Protein AF-A0A3E5GG62-F1 (afdb_monomer_lite)

Organism: NCBI:txid88431

Sequence (211 aa):
MFESKLFSELCDEAKKEEVFNGKRVHSKEEVYQEVAVLCNMSPETVRKWACEGSKGPRDKQTLERLEEIFGKEFVKRTGKYPIKKYSELTKQAILSIYSTMCDFFSCEDEEREEIWWKVMGDIEKSRLIIPSEEYEKIKKYLQDNLKDMVFDEEKAFPGLYSEEFGVCDEEGNFVVHYEKTNEFLSKYIKIVNDKEESFKEFMIKNFSEYF

Structure (mmCIF, N/CA/C/O backbone):
data_AF-A0A3E5GG62-F1
#
_entry.id   AF-A0A3E5GG62-F1
#
loop_
_atom_site.group_PDB
_atom_site.id
_atom_site.type_symbol
_atom_site.label_atom_id
_atom_site.label_alt_id
_atom_site.label_comp_id
_atom_site.label_asym_id
_atom_site.label_entity_id
_atom_site.label_seq_id
_atom_site.pdbx_PDB_ins_code
_atom_site.Cartn_x
_atom_site.Cartn_y
_atom_site.Cartn_z
_atom_site.occupancy
_atom_site.B_iso_or_equiv
_atom_site.auth_seq_id
_atom_site.auth_comp_id
_atom_site.auth_asym_id
_atom_site.auth_atom_id
_atom_site.pdbx_PDB_model_num
ATOM 1 N N . MET A 1 1 ? -16.121 16.720 20.223 1.00 77.50 1 MET A N 1
ATOM 2 C CA . MET A 1 1 ? -15.654 15.918 21.376 1.00 77.50 1 MET A CA 1
ATOM 3 C C . MET A 1 1 ? -16.221 14.520 21.193 1.00 77.50 1 MET A C 1
ATOM 5 O O . MET A 1 1 ? -17.286 14.431 20.597 1.00 77.50 1 MET A O 1
ATOM 9 N N . PHE A 1 2 ? -15.489 13.477 21.582 1.00 88.88 2 PHE A N 1
ATOM 10 C CA . PHE A 1 2 ? -15.945 12.093 21.441 1.00 88.88 2 PHE A CA 1
ATOM 11 C C . PHE A 1 2 ? -16.999 11.767 22.506 1.00 88.88 2 PHE A C 1
ATOM 13 O O . PHE A 1 2 ? -16.797 12.077 23.679 1.00 88.88 2 PHE A O 1
ATOM 20 N N . GLU A 1 3 ? -18.111 11.163 22.096 1.00 91.75 3 GLU A N 1
ATOM 21 C CA . GLU A 1 3 ? -19.232 10.774 22.957 1.00 91.75 3 GLU A CA 1
ATOM 22 C C . GLU A 1 3 ? -18.917 9.441 23.665 1.00 91.75 3 GLU A C 1
ATOM 24 O O . GLU A 1 3 ? -19.468 8.387 23.343 1.00 91.75 3 GLU A O 1
ATOM 29 N N . SER A 1 4 ? -17.996 9.464 24.638 1.00 93.06 4 SER A N 1
ATOM 30 C CA . SER A 1 4 ? -17.530 8.242 25.320 1.00 93.06 4 SER A CA 1
ATOM 31 C C . SER A 1 4 ? -18.630 7.498 26.075 1.00 93.06 4 SER A C 1
ATOM 33 O O . SER A 1 4 ? -18.607 6.269 26.160 1.00 93.06 4 SER A O 1
ATOM 35 N N . LYS A 1 5 ? -19.626 8.234 26.579 1.00 94.06 5 LYS A N 1
ATOM 36 C CA . LYS A 1 5 ? -20.799 7.659 27.238 1.00 94.06 5 LYS A CA 1
ATOM 37 C C . LYS A 1 5 ? -21.632 6.822 26.266 1.00 94.06 5 LYS A C 1
ATOM 39 O O . LYS A 1 5 ? -21.924 5.674 26.579 1.00 94.06 5 LYS A O 1
ATOM 44 N N . LEU A 1 6 ? -21.908 7.358 25.074 1.00 94.56 6 LEU A N 1
ATOM 45 C CA . LEU A 1 6 ? -22.622 6.643 24.015 1.00 94.56 6 LEU A CA 1
ATOM 46 C C . LEU A 1 6 ? -21.866 5.376 23.598 1.00 94.56 6 LEU A C 1
ATOM 48 O O . LEU A 1 6 ? -22.462 4.311 23.484 1.00 94.56 6 LEU A O 1
ATOM 52 N N . PHE A 1 7 ? -20.545 5.466 23.418 1.00 96.00 7 PHE A N 1
ATOM 53 C CA . PHE A 1 7 ? -19.726 4.294 23.091 1.00 96.00 7 PHE A CA 1
ATOM 54 C C . PHE A 1 7 ? -19.811 3.207 24.173 1.00 96.00 7 PHE A C 1
ATOM 56 O O . PHE A 1 7 ? -19.999 2.030 23.863 1.00 96.00 7 PHE A O 1
ATOM 63 N N . SER A 1 8 ? -19.720 3.598 25.447 1.00 95.56 8 SER A N 1
ATOM 64 C CA . SER A 1 8 ? -19.855 2.672 26.574 1.00 95.56 8 SER A CA 1
ATOM 65 C C . SER A 1 8 ? -21.234 2.004 26.619 1.00 95.56 8 SER A C 1
ATOM 67 O O . SER A 1 8 ? -21.300 0.797 26.856 1.00 95.56 8 SER A O 1
ATOM 69 N N . GLU A 1 9 ? -22.307 2.761 26.369 1.00 96.06 9 GLU A N 1
ATOM 70 C CA . GLU A 1 9 ? -23.693 2.272 26.339 1.00 96.06 9 GLU A CA 1
ATOM 71 C C . GLU A 1 9 ? -23.904 1.247 25.218 1.00 96.06 9 GLU A C 1
ATOM 73 O O . GLU A 1 9 ? -24.396 0.152 25.480 1.00 96.06 9 GLU A O 1
ATOM 78 N N . LEU A 1 10 ? -23.433 1.536 24.003 1.00 96.00 10 LEU A N 1
ATOM 79 C CA . LEU A 1 10 ? -23.545 0.614 22.868 1.00 96.00 10 LEU A CA 1
ATOM 80 C C . LEU A 1 10 ? -22.755 -0.685 23.084 1.00 96.00 10 LEU A C 1
ATOM 82 O O . LEU A 1 10 ? -23.196 -1.758 22.681 1.00 96.00 10 LEU A O 1
ATOM 86 N N . CYS A 1 11 ? -21.610 -0.624 23.770 1.00 95.38 11 CYS A N 1
ATOM 87 C CA . CYS A 1 11 ? -20.880 -1.834 24.157 1.00 95.38 11 CYS A CA 1
ATOM 88 C C . CYS A 1 11 ? -21.646 -2.669 25.201 1.00 95.38 11 CYS A C 1
ATOM 90 O O . CYS A 1 11 ? -21.567 -3.897 25.185 1.00 95.38 11 CYS A O 1
ATOM 92 N N . ASP A 1 12 ? -22.382 -2.025 26.115 1.00 95.75 12 ASP A N 1
ATOM 93 C CA . ASP A 1 12 ? -23.251 -2.729 27.068 1.00 95.75 12 ASP A CA 1
ATOM 94 C C . ASP A 1 12 ? -24.474 -3.350 26.381 1.00 95.75 12 ASP A C 1
ATOM 96 O O . ASP A 1 12 ? -24.913 -4.427 26.784 1.00 95.75 12 ASP A O 1
ATOM 100 N N . GLU A 1 13 ? -25.020 -2.701 25.353 1.00 94.44 13 GLU A N 1
ATOM 101 C CA . GLU A 1 13 ? -26.105 -3.240 24.524 1.00 94.44 13 GLU A CA 1
ATOM 102 C C . GLU A 1 13 ? -25.645 -4.461 23.726 1.00 94.44 13 GLU A C 1
ATOM 104 O O . GLU A 1 13 ? -26.242 -5.525 23.868 1.00 94.44 13 GLU A O 1
ATOM 109 N N . ALA A 1 14 ? -24.520 -4.361 23.012 1.00 93.69 14 ALA A N 1
ATOM 110 C CA . ALA A 1 14 ? -23.921 -5.483 22.286 1.00 93.69 14 ALA A CA 1
ATOM 111 C C . ALA A 1 14 ? -23.668 -6.701 23.190 1.00 93.69 14 ALA A C 1
ATOM 113 O O . ALA A 1 14 ? -23.932 -7.842 22.817 1.00 93.69 14 ALA A O 1
ATOM 114 N N . LYS A 1 15 ? -23.206 -6.462 24.425 1.00 94.38 15 LYS A N 1
ATOM 115 C CA . LYS A 1 15 ? -23.075 -7.518 25.434 1.00 94.38 15 LYS A CA 1
ATOM 116 C C . LYS A 1 15 ? -24.432 -8.152 25.772 1.00 94.38 15 LYS A C 1
ATOM 118 O O . LYS A 1 15 ? -24.504 -9.368 25.907 1.00 94.38 15 LYS A O 1
ATOM 123 N N . LYS A 1 16 ? -25.489 -7.357 25.976 1.00 94.31 16 LYS A N 1
ATOM 124 C CA . LYS A 1 16 ? -26.831 -7.862 26.334 1.00 94.31 16 LYS A CA 1
ATOM 125 C C . LYS A 1 16 ? -27.467 -8.688 25.220 1.00 94.31 16 LYS A C 1
ATOM 127 O O . LYS A 1 16 ? -28.226 -9.599 25.525 1.00 94.31 16 LYS A O 1
ATOM 132 N N . GLU A 1 17 ? -27.170 -8.368 23.965 1.00 93.38 17 GLU A N 1
ATOM 133 C CA . GLU A 1 17 ? -27.625 -9.140 22.804 1.00 93.38 17 GLU A CA 1
ATOM 134 C C . GLU A 1 17 ? -26.884 -10.480 22.655 1.00 93.38 17 GLU A C 1
ATOM 136 O O . GLU A 1 17 ? -27.292 -11.320 21.856 1.00 93.38 17 GLU A O 1
ATOM 141 N N . GLU A 1 18 ? -25.805 -10.690 23.422 1.00 93.25 18 GLU A N 1
ATOM 142 C CA . GLU A 1 18 ? -24.911 -11.859 23.393 1.00 93.25 18 GLU A CA 1
ATOM 143 C C . GLU A 1 18 ? -24.281 -12.154 22.020 1.00 93.25 18 GLU A C 1
ATOM 145 O O . GLU A 1 18 ? -23.581 -13.156 21.850 1.00 93.25 18 GLU A O 1
ATOM 150 N N . VAL A 1 19 ? -24.497 -11.281 21.034 1.00 91.19 19 VAL A N 1
ATOM 151 C CA . VAL A 1 19 ? -23.968 -11.373 19.678 1.00 91.19 19 VAL A CA 1
ATOM 152 C C . VAL A 1 19 ? -23.505 -9.990 19.238 1.00 91.19 19 VAL A C 1
ATOM 154 O O . VAL A 1 19 ? -24.262 -9.028 19.273 1.00 91.19 19 VAL A O 1
ATOM 157 N N . PHE A 1 20 ? -22.266 -9.900 18.766 1.00 94.31 20 PHE A N 1
ATOM 158 C CA . PHE A 1 20 ? -21.694 -8.683 18.211 1.00 94.31 20 PHE A CA 1
ATOM 159 C C . PHE A 1 20 ? -20.930 -9.013 16.932 1.00 94.31 20 PHE A C 1
ATOM 161 O O . PHE A 1 20 ? -20.087 -9.910 16.915 1.00 94.31 20 PHE A O 1
ATOM 168 N N . ASN A 1 21 ? -21.263 -8.321 15.839 1.00 89.38 21 ASN A N 1
ATOM 169 C CA . ASN A 1 21 ? -20.671 -8.544 14.517 1.00 89.38 21 ASN A CA 1
ATOM 170 C C . ASN A 1 21 ? -20.673 -10.032 14.077 1.00 89.38 21 ASN A C 1
ATOM 172 O O . ASN A 1 21 ? -19.689 -10.560 13.563 1.00 89.38 21 ASN A O 1
ATOM 176 N N . GLY A 1 22 ? -21.776 -10.743 14.345 1.00 89.50 22 GLY A N 1
ATOM 177 C CA . GLY A 1 22 ? -21.939 -12.163 14.005 1.00 89.50 22 GLY A CA 1
ATOM 178 C C . GLY A 1 22 ? -21.206 -13.156 14.919 1.00 89.50 22 GLY A C 1
ATOM 179 O O . GLY A 1 22 ? -21.305 -14.363 14.697 1.00 89.50 22 GLY A O 1
ATOM 180 N N . LYS A 1 23 ? -20.503 -12.689 15.958 1.00 91.12 23 LYS A N 1
ATOM 181 C CA . LYS A 1 23 ? -19.829 -13.532 16.956 1.00 91.12 23 LYS A CA 1
ATOM 182 C C . LYS A 1 23 ? -20.562 -13.494 18.286 1.00 91.12 23 LYS A C 1
ATOM 184 O O . LYS A 1 23 ? -21.082 -12.453 18.669 1.00 91.12 23 LYS A O 1
ATOM 189 N N . ARG A 1 24 ? -20.574 -14.616 19.012 1.00 93.94 24 ARG A N 1
ATOM 190 C CA . ARG A 1 24 ? -21.077 -14.626 20.392 1.00 93.94 24 ARG A CA 1
ATOM 191 C C . ARG A 1 24 ? -20.122 -13.876 21.310 1.00 93.94 24 ARG A C 1
ATOM 193 O O . ARG A 1 24 ? -18.913 -14.068 21.206 1.00 93.94 24 ARG A O 1
ATOM 200 N N . VAL A 1 25 ? -20.683 -13.070 22.201 1.00 95.12 25 VAL A N 1
ATOM 201 C CA . VAL A 1 25 ? -19.957 -12.322 23.229 1.00 95.12 25 VAL A CA 1
ATOM 202 C C . VAL A 1 25 ? -20.644 -12.507 24.580 1.00 95.12 25 VAL A C 1
ATOM 204 O O . VAL A 1 25 ? -21.867 -12.470 24.675 1.00 95.12 25 VAL A O 1
ATOM 207 N N . HIS A 1 26 ? -19.863 -12.701 25.638 1.00 93.00 26 HIS A N 1
ATOM 208 C CA . HIS A 1 26 ? -20.358 -12.936 27.001 1.00 93.00 26 HIS A CA 1
ATOM 209 C C . HIS A 1 26 ? -19.967 -11.823 27.977 1.00 93.00 26 HIS A C 1
ATOM 211 O O . HIS A 1 26 ? -20.480 -11.727 29.097 1.00 93.00 26 HIS A O 1
ATOM 217 N N . SER A 1 27 ? -19.061 -10.945 27.559 1.00 95.06 27 SER A N 1
ATOM 218 C CA . SER A 1 27 ? -18.541 -9.865 28.381 1.00 95.06 27 SER A CA 1
ATOM 219 C C . SER A 1 27 ? -18.333 -8.591 27.570 1.00 95.06 27 SER A C 1
ATOM 221 O O . SER A 1 27 ? -18.178 -8.615 26.351 1.00 95.06 27 SER A O 1
ATOM 223 N N . LYS A 1 28 ? -18.312 -7.451 28.267 1.00 94.19 28 LYS A N 1
ATOM 224 C CA . LYS A 1 28 ? -17.983 -6.162 27.646 1.00 94.19 28 LYS A CA 1
ATOM 225 C C . LYS A 1 28 ? -16.538 -6.151 27.133 1.00 94.19 28 LYS A C 1
ATOM 227 O O . LYS A 1 28 ? -16.244 -5.584 26.089 1.00 94.19 28 LYS A O 1
ATOM 232 N N . GLU A 1 29 ? -15.655 -6.843 27.844 1.00 94.81 29 GLU A N 1
ATOM 233 C CA . GLU A 1 29 ? -14.278 -7.123 27.446 1.00 94.81 29 GLU A CA 1
ATOM 234 C C . GLU A 1 29 ? -14.171 -7.809 26.080 1.00 94.81 29 GLU A C 1
ATOM 236 O O . GLU A 1 29 ? -13.345 -7.392 25.271 1.00 94.81 29 GLU A O 1
ATOM 241 N N . GLU A 1 30 ? -15.006 -8.809 25.797 1.00 96.06 30 GLU A N 1
ATOM 242 C CA . GLU A 1 30 ? -15.040 -9.475 24.486 1.00 96.06 30 GLU A CA 1
ATOM 243 C C . GLU A 1 30 ? -15.530 -8.539 23.378 1.00 96.06 30 GLU A C 1
ATOM 245 O O . GLU A 1 30 ? -14.973 -8.547 22.281 1.00 96.06 30 GLU A O 1
ATOM 250 N N . VAL A 1 31 ? -16.494 -7.657 23.671 1.00 96.31 31 VAL A N 1
ATOM 251 C CA . VAL A 1 31 ? -16.904 -6.602 22.727 1.00 96.31 31 VAL A CA 1
ATOM 252 C C . VAL A 1 31 ? -15.722 -5.680 22.411 1.00 96.31 31 VAL A C 1
ATOM 254 O O . VAL A 1 31 ? -15.453 -5.401 21.245 1.00 96.31 31 VAL A O 1
ATOM 257 N N . TYR A 1 32 ? -14.955 -5.250 23.419 1.00 96.38 32 TYR A N 1
ATOM 258 C CA . TYR A 1 32 ? -13.761 -4.431 23.185 1.00 96.38 32 TYR A CA 1
ATOM 259 C C . TYR A 1 32 ? -12.688 -5.159 22.379 1.00 96.38 32 TYR A C 1
ATOM 261 O O . TYR A 1 32 ? -12.019 -4.522 21.569 1.00 96.38 32 TYR A O 1
ATOM 269 N N . GLN A 1 33 ? -12.503 -6.463 22.593 1.00 95.19 33 GLN A N 1
ATOM 270 C CA . GLN A 1 33 ? -11.572 -7.270 21.803 1.00 95.19 33 GLN A CA 1
ATOM 271 C C . GLN A 1 33 ? -12.001 -7.334 20.339 1.00 95.19 33 GLN A C 1
ATOM 273 O O . GLN A 1 33 ? -11.165 -7.148 19.459 1.00 95.19 33 GLN A O 1
ATOM 278 N N . GLU A 1 34 ? -13.290 -7.525 20.068 1.00 95.31 34 GLU A N 1
ATOM 279 C CA . GLU A 1 34 ? -13.787 -7.571 18.696 1.00 95.31 34 GLU A CA 1
ATOM 280 C C . GLU A 1 34 ? -13.669 -6.208 18.004 1.00 95.31 34 GLU A C 1
ATOM 282 O O . GLU A 1 34 ? -13.144 -6.123 16.896 1.00 95.31 34 GLU A O 1
ATOM 287 N N . VAL A 1 35 ? -14.054 -5.120 18.680 1.00 94.81 35 VAL A N 1
ATOM 288 C CA . VAL A 1 35 ? -13.844 -3.755 18.169 1.00 94.81 35 VAL A CA 1
ATOM 289 C C . VAL A 1 35 ? -12.357 -3.494 17.919 1.00 94.81 35 VAL A C 1
ATOM 291 O O . VAL A 1 35 ? -12.000 -2.902 16.906 1.00 94.81 35 VAL A O 1
ATOM 294 N N . ALA A 1 36 ? -11.471 -3.953 18.804 1.00 92.62 36 ALA A N 1
ATOM 295 C CA . ALA A 1 36 ? -10.030 -3.792 18.645 1.00 92.62 36 ALA A CA 1
ATOM 296 C C . ALA A 1 36 ? -9.506 -4.490 17.386 1.00 92.62 36 ALA A C 1
ATOM 298 O O . ALA A 1 36 ? -8.721 -3.890 16.653 1.00 92.62 36 ALA A O 1
ATOM 299 N N . VAL A 1 37 ? -9.984 -5.702 17.091 1.00 89.25 37 VAL A N 1
ATOM 300 C CA . VAL A 1 37 ? -9.664 -6.414 15.846 1.00 89.25 37 VAL A CA 1
ATOM 301 C C . VAL A 1 37 ? -10.171 -5.635 14.632 1.00 89.25 37 VAL A C 1
ATOM 303 O O . VAL A 1 37 ? -9.398 -5.368 13.719 1.00 89.25 37 VAL A O 1
ATOM 306 N N . LEU A 1 38 ? -11.435 -5.207 14.633 1.00 90.56 38 LEU A N 1
ATOM 307 C CA . LEU A 1 38 ? -12.038 -4.486 13.503 1.00 90.56 38 LEU A CA 1
ATOM 308 C C . LEU A 1 38 ? -11.392 -3.110 13.260 1.00 90.56 38 LEU A C 1
ATOM 310 O O . LEU A 1 38 ? -11.287 -2.645 12.124 1.00 90.56 38 LEU A O 1
ATOM 314 N N . CYS A 1 39 ? -10.919 -2.463 14.323 1.00 87.06 39 CYS A N 1
ATOM 315 C CA . CYS A 1 39 ? -10.233 -1.178 14.262 1.00 87.06 39 CYS A CA 1
ATOM 316 C C . CYS A 1 39 ? -8.704 -1.292 14.117 1.00 87.06 39 CYS A C 1
ATOM 318 O O . CYS A 1 39 ? -8.065 -0.253 13.983 1.00 87.06 39 CYS A O 1
ATOM 320 N N . ASN A 1 40 ? -8.104 -2.491 14.121 1.00 85.12 40 ASN A N 1
ATOM 321 C CA . ASN A 1 40 ? -6.646 -2.708 14.170 1.00 85.12 40 ASN A CA 1
ATOM 322 C C . ASN A 1 40 ? -5.948 -1.997 15.350 1.00 85.12 40 ASN A C 1
ATOM 324 O O . ASN A 1 40 ? -4.879 -1.404 15.205 1.00 85.12 40 ASN A O 1
ATOM 328 N N . MET A 1 41 ? -6.559 -2.043 16.531 1.00 87.50 41 MET A N 1
ATOM 329 C CA . MET A 1 41 ? -6.075 -1.397 17.754 1.00 87.50 41 MET A CA 1
ATOM 330 C C . MET A 1 41 ? -5.847 -2.425 18.863 1.00 87.50 41 MET A C 1
ATOM 332 O O . MET A 1 41 ? -6.244 -3.582 18.756 1.00 87.50 41 MET A O 1
ATOM 336 N N . SER A 1 42 ? -5.226 -2.012 19.972 1.00 90.25 42 SER A N 1
ATOM 337 C CA . SER A 1 42 ? -5.176 -2.862 21.165 1.00 90.25 42 SER A CA 1
ATOM 338 C C . SER A 1 42 ? -6.502 -2.803 21.943 1.00 90.25 42 SER A C 1
ATOM 340 O O . SER A 1 42 ? -7.075 -1.712 22.075 1.00 90.25 42 SER A O 1
ATOM 342 N N . PRO A 1 43 ? -6.969 -3.917 22.544 1.00 92.31 43 PRO A N 1
ATOM 343 C CA . PRO A 1 43 ? -8.175 -3.927 23.381 1.00 92.31 43 PRO A CA 1
ATOM 344 C C . PRO A 1 43 ? -8.131 -2.907 24.523 1.00 92.31 43 PRO A C 1
ATOM 346 O O . PRO A 1 43 ? -9.136 -2.298 24.876 1.00 92.31 43 PRO A O 1
ATOM 349 N N . GLU A 1 44 ? -6.946 -2.654 25.076 1.00 93.38 44 GLU A N 1
ATOM 350 C CA . GLU A 1 44 ? -6.736 -1.642 26.115 1.00 93.38 44 GLU A CA 1
ATOM 351 C C . GLU A 1 44 ? -6.971 -0.219 25.611 1.00 93.38 44 GLU A C 1
ATOM 353 O O . GLU A 1 44 ? -7.463 0.626 26.361 1.00 93.38 44 GLU A O 1
ATOM 358 N N . THR A 1 45 ? -6.631 0.063 24.351 1.00 92.94 45 THR A N 1
ATOM 359 C CA . THR A 1 45 ? -6.901 1.367 23.743 1.00 92.94 45 THR A CA 1
ATOM 360 C C . THR A 1 45 ? -8.397 1.562 23.539 1.00 92.94 45 THR A C 1
ATOM 362 O O . THR A 1 45 ? -8.917 2.614 23.902 1.00 92.94 45 THR A O 1
ATOM 365 N N . VAL A 1 46 ? -9.092 0.529 23.057 1.00 95.06 46 VAL A N 1
ATOM 366 C CA . VAL A 1 46 ? -10.554 0.543 22.902 1.00 95.06 46 VAL A CA 1
ATOM 367 C C . VAL A 1 46 ? -11.249 0.713 24.253 1.00 95.06 46 VAL A C 1
ATOM 369 O O . VAL A 1 46 ? -12.113 1.574 24.398 1.00 95.06 46 VAL A O 1
ATOM 372 N N . ARG A 1 47 ? -10.816 -0.013 25.291 1.00 95.88 47 ARG A N 1
ATOM 373 C CA . ARG A 1 47 ? -11.352 0.134 26.655 1.00 95.88 47 ARG A CA 1
ATOM 374 C C . ARG A 1 47 ? -11.246 1.578 27.159 1.00 95.88 47 ARG A C 1
ATOM 376 O O . ARG A 1 47 ? -12.185 2.087 27.765 1.00 95.88 47 ARG A O 1
ATOM 383 N N . LYS A 1 48 ? -10.133 2.269 26.879 1.00 94.62 48 LYS A N 1
ATOM 384 C CA . LYS A 1 48 ? -9.943 3.686 27.249 1.00 94.62 48 LYS A CA 1
ATOM 385 C C . LYS A 1 48 ? -10.914 4.632 26.535 1.00 94.62 48 LYS A C 1
ATOM 387 O O . LYS A 1 48 ? -11.100 5.755 27.003 1.00 94.62 48 LYS A O 1
ATOM 392 N N . TRP A 1 49 ? -11.529 4.238 25.420 1.00 94.69 49 TRP A N 1
ATOM 393 C CA . TRP A 1 49 ? -12.558 5.046 24.757 1.00 94.69 49 TRP A CA 1
ATOM 394 C C . TRP A 1 49 ? -13.868 5.090 25.542 1.00 94.69 49 TRP A C 1
ATOM 396 O O . TRP A 1 49 ? -14.551 6.105 25.488 1.00 94.69 49 TRP A O 1
ATOM 406 N N . ALA A 1 50 ? -14.176 4.055 26.329 1.00 93.56 50 ALA A N 1
ATOM 407 C CA . ALA A 1 50 ? -15.364 4.014 27.185 1.00 93.56 50 ALA A CA 1
ATOM 408 C C . ALA A 1 50 ? -15.223 4.842 28.477 1.00 93.56 50 ALA A C 1
ATOM 410 O O . ALA A 1 50 ? -16.201 5.042 29.194 1.00 93.56 50 ALA A O 1
ATOM 411 N N . CYS A 1 51 ? -14.018 5.328 28.795 1.00 91.94 51 CYS A N 1
ATOM 412 C CA . CYS A 1 51 ? -13.793 6.166 29.969 1.00 91.94 51 CYS A CA 1
ATOM 413 C C . CYS A 1 51 ? -14.385 7.573 29.790 1.00 91.94 51 CYS A C 1
ATOM 415 O O . CYS A 1 51 ? -14.366 8.160 28.703 1.00 91.94 51 CYS A O 1
ATOM 417 N N . GLU A 1 52 ? -14.867 8.152 30.886 1.00 89.25 52 GLU A N 1
ATOM 418 C CA . GLU A 1 52 ? -15.317 9.542 30.907 1.00 89.25 52 GLU A CA 1
ATOM 419 C C . GLU A 1 52 ? -14.182 10.496 30.493 1.00 89.25 52 GLU A C 1
ATOM 421 O O . GLU A 1 52 ? -13.021 10.311 30.862 1.00 89.25 52 GLU A O 1
ATOM 426 N N . GLY A 1 53 ? -14.506 11.493 29.663 1.00 82.62 53 GLY A N 1
ATOM 427 C CA . GLY A 1 53 ? -13.528 12.457 29.150 1.00 82.62 53 GLY A CA 1
ATOM 428 C C . GLY A 1 53 ? -12.561 11.899 28.099 1.00 82.62 53 GLY A C 1
ATOM 429 O O . GLY A 1 53 ? -11.623 12.597 27.698 1.00 82.62 53 GLY A O 1
ATOM 430 N N . SER A 1 54 ? -12.766 10.663 27.631 1.00 88.19 54 SER A N 1
ATOM 431 C CA . SER A 1 54 ? -11.946 10.095 26.568 1.00 88.19 54 SER A CA 1
ATOM 432 C C . SER A 1 54 ? -12.028 10.925 25.292 1.00 88.19 54 SER A C 1
ATOM 434 O O . SER A 1 54 ? -13.082 11.416 24.893 1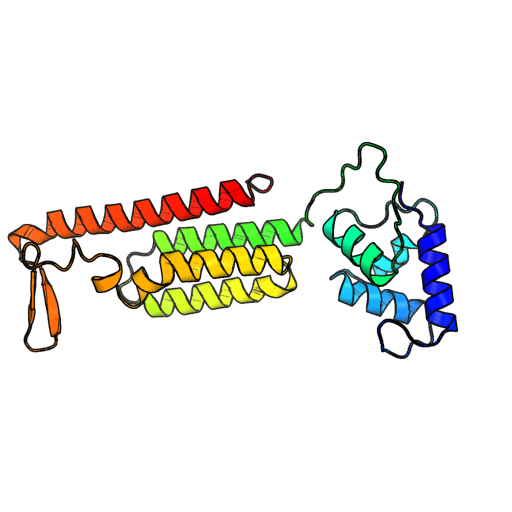.00 88.19 54 SER A O 1
ATOM 436 N N . LYS A 1 55 ? -10.886 11.051 24.615 1.00 84.50 55 LYS A N 1
ATOM 437 C CA . LYS A 1 55 ? -10.807 11.690 23.296 1.00 84.50 55 LYS A CA 1
ATOM 438 C C . LYS A 1 55 ? -11.152 10.727 22.157 1.00 84.50 55 LYS A C 1
ATOM 440 O O . LYS A 1 55 ? -11.200 11.175 21.018 1.00 84.50 55 LYS A O 1
ATOM 445 N N . GLY A 1 56 ? -11.403 9.452 22.469 1.00 88.12 56 GLY A N 1
ATOM 446 C CA . GLY A 1 56 ? -11.719 8.423 21.485 1.00 88.12 56 GLY A CA 1
ATOM 447 C C . GLY A 1 56 ? -10.531 8.070 20.580 1.00 88.12 56 GLY A C 1
ATOM 448 O O . GLY A 1 56 ? -9.367 8.259 20.972 1.00 88.12 56 GLY A O 1
ATOM 449 N N . PRO A 1 57 ? -10.817 7.545 19.376 1.00 88.31 57 PRO A N 1
ATOM 450 C CA . PRO A 1 57 ? -9.836 7.366 18.312 1.00 88.31 57 PRO A CA 1
ATOM 451 C C . PRO A 1 57 ? -9.053 8.651 18.017 1.00 88.31 57 PRO A C 1
ATOM 453 O O . PRO A 1 57 ? -9.590 9.754 18.104 1.00 88.31 57 PRO A O 1
ATOM 456 N N . ARG A 1 58 ? -7.762 8.518 17.689 1.00 81.31 58 ARG A N 1
ATOM 457 C CA . ARG A 1 58 ? -6.873 9.664 17.402 1.00 81.31 58 ARG A CA 1
ATOM 458 C C . ARG A 1 58 ? -6.728 9.965 15.912 1.00 81.31 58 ARG A C 1
ATOM 460 O O . ARG A 1 58 ? -6.170 11.008 15.564 1.00 81.31 58 ARG A O 1
ATOM 467 N N . ASP A 1 59 ? -7.217 9.068 15.067 1.00 80.44 59 ASP A N 1
ATOM 468 C CA . ASP A 1 59 ? -7.223 9.164 13.613 1.00 80.44 59 ASP A CA 1
ATOM 469 C C . ASP A 1 59 ? -8.634 8.933 13.043 1.00 80.44 59 ASP A C 1
ATOM 471 O O . ASP A 1 59 ? -9.512 8.358 13.695 1.00 80.44 59 ASP A O 1
ATOM 475 N N . LYS A 1 60 ? -8.865 9.483 11.847 1.00 80.00 60 LYS A N 1
ATOM 476 C CA . LYS A 1 60 ? -10.206 9.657 11.280 1.00 80.00 60 LYS A CA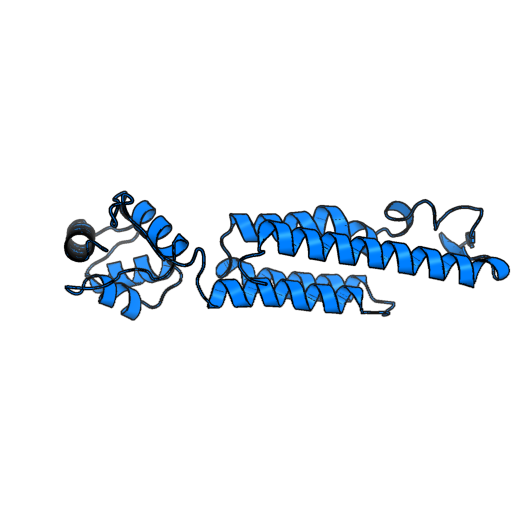 1
ATOM 477 C C . LYS A 1 60 ? -10.736 8.315 10.813 1.00 80.00 60 LYS A C 1
ATOM 479 O O . LYS A 1 60 ? -11.887 7.999 11.069 1.00 80.00 60 LYS A O 1
ATOM 484 N N . GLN A 1 61 ? -9.861 7.520 10.213 1.00 81.00 61 GLN A N 1
ATOM 485 C CA . GLN A 1 61 ? -10.163 6.174 9.764 1.00 81.00 61 GLN A CA 1
ATOM 486 C C . GLN A 1 61 ? -10.668 5.288 10.907 1.00 81.00 61 GLN A C 1
ATOM 488 O O . GLN A 1 61 ? -11.666 4.591 10.754 1.00 81.00 61 GLN A O 1
ATOM 493 N N . THR A 1 62 ? -10.003 5.320 12.062 1.00 87.75 62 THR A N 1
ATOM 494 C CA . THR A 1 62 ? -10.428 4.529 13.221 1.00 87.75 62 THR A CA 1
ATOM 495 C C . THR A 1 62 ? -11.766 5.016 13.768 1.00 87.75 62 THR A C 1
ATOM 497 O O . THR A 1 62 ? -12.586 4.189 14.159 1.00 87.75 62 THR A O 1
ATOM 500 N N . LEU A 1 63 ? -12.021 6.332 13.763 1.00 89.44 63 LEU A N 1
ATOM 501 C CA . LEU A 1 63 ? -13.350 6.852 14.092 1.00 89.44 63 LEU A CA 1
ATOM 502 C C . LEU A 1 63 ? -14.400 6.345 13.099 1.00 89.44 63 LEU A C 1
ATOM 504 O O . LEU A 1 63 ? -15.401 5.801 13.534 1.00 89.44 63 LEU A O 1
ATOM 508 N N . GLU A 1 64 ? -14.184 6.509 11.796 1.00 87.25 64 GLU A N 1
ATOM 509 C CA . GLU A 1 64 ? -15.166 6.133 10.771 1.00 87.25 64 GLU A CA 1
ATOM 510 C C . GLU A 1 64 ? -15.475 4.634 10.819 1.00 87.25 64 GLU A C 1
ATOM 512 O O . GLU A 1 64 ? -16.642 4.261 10.834 1.00 87.25 64 GLU A O 1
ATOM 517 N N . ARG A 1 65 ? -14.457 3.780 10.988 1.00 89.88 65 ARG A N 1
ATOM 518 C CA . ARG A 1 65 ? -14.657 2.342 11.229 1.00 89.88 65 ARG A CA 1
ATOM 519 C C . ARG A 1 65 ? -15.491 2.080 12.477 1.00 89.88 65 ARG A C 1
ATOM 521 O O . ARG A 1 65 ? -16.378 1.237 12.455 1.00 89.88 65 ARG A O 1
ATOM 528 N N . LEU A 1 66 ? -15.216 2.787 13.572 1.00 93.75 66 LEU A N 1
ATOM 529 C CA . LEU A 1 66 ? -15.995 2.651 14.800 1.00 93.75 66 LEU A CA 1
ATOM 530 C C . LEU A 1 66 ? -17.460 3.066 14.586 1.00 93.75 66 LEU A C 1
ATOM 532 O O . LEU A 1 66 ? -18.367 2.384 15.057 1.00 93.75 66 LEU A O 1
ATOM 536 N N . GLU A 1 67 ? -17.695 4.159 13.861 1.00 93.06 67 GLU A N 1
ATOM 537 C CA . GLU A 1 67 ? -19.035 4.647 13.518 1.00 93.06 67 GLU A CA 1
ATOM 538 C C . GLU A 1 67 ? -19.782 3.664 12.601 1.00 93.06 67 GLU A C 1
ATOM 540 O O . GLU A 1 67 ? -20.977 3.451 12.798 1.00 93.06 67 GLU A O 1
ATOM 545 N N . GLU A 1 68 ? -19.091 3.012 11.661 1.00 92.81 68 GLU A N 1
ATOM 546 C CA . GLU A 1 68 ? -19.638 1.944 10.811 1.00 92.81 68 GLU A CA 1
ATOM 547 C C . GLU A 1 68 ? -20.022 0.699 11.617 1.00 92.81 68 GLU A C 1
ATOM 549 O O . GLU A 1 68 ? -21.127 0.187 11.452 1.00 92.81 68 GLU A O 1
ATOM 554 N N . ILE A 1 69 ? -19.148 0.244 12.523 1.00 94.00 69 ILE A N 1
ATOM 555 C CA . ILE A 1 69 ? -19.385 -0.933 13.375 1.00 94.00 69 ILE A CA 1
ATOM 556 C C . ILE A 1 69 ? -20.676 -0.775 14.187 1.00 94.00 69 ILE A C 1
ATOM 558 O O . ILE A 1 69 ? -21.445 -1.723 14.325 1.00 94.00 69 ILE A O 1
ATOM 562 N N . PHE A 1 70 ? -20.909 0.419 14.733 1.00 93.62 70 PHE A N 1
ATOM 563 C CA . PHE A 1 70 ? -22.051 0.69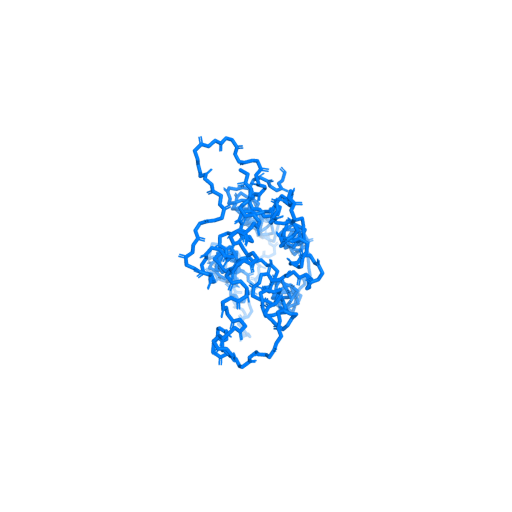0 15.606 1.00 93.62 70 PHE A CA 1
ATOM 564 C C . PHE A 1 70 ? -23.236 1.364 14.900 1.00 93.62 70 PHE A C 1
ATOM 566 O O . PHE A 1 70 ? -24.298 1.518 15.503 1.00 93.62 70 PHE A O 1
ATOM 573 N N . GLY A 1 71 ? -23.078 1.805 13.650 1.00 91.81 71 GLY A N 1
ATOM 574 C CA . GLY A 1 71 ? -24.089 2.576 12.922 1.00 91.81 71 GLY A CA 1
ATOM 575 C C . GLY A 1 71 ? -24.452 3.909 13.594 1.00 91.81 71 GLY A C 1
ATOM 576 O O . GLY A 1 71 ? -25.598 4.359 13.503 1.00 91.81 71 GLY A O 1
ATOM 577 N N . LYS A 1 72 ? -23.513 4.523 14.326 1.00 92.69 72 LYS A N 1
ATOM 578 C CA . LYS A 1 72 ? -23.728 5.746 15.119 1.00 92.69 72 LYS A CA 1
ATOM 579 C C . LYS A 1 72 ? -22.540 6.685 15.008 1.00 92.69 72 LYS A C 1
ATOM 581 O O . LYS A 1 72 ? -21.402 6.247 15.087 1.00 92.69 72 LYS A O 1
ATOM 586 N N . GLU A 1 73 ? -22.815 7.983 14.909 1.00 90.19 73 GLU A N 1
ATOM 587 C CA . GLU A 1 73 ? -21.773 9.007 14.991 1.00 90.19 73 GLU A CA 1
ATOM 588 C C . GLU A 1 73 ? -21.348 9.226 16.448 1.00 90.19 73 GLU A C 1
ATOM 590 O O . GLU A 1 73 ? -22.183 9.474 17.322 1.00 90.19 73 GLU A O 1
ATOM 595 N N . PHE A 1 74 ? -20.040 9.192 16.706 1.00 88.81 74 PHE A N 1
ATOM 596 C CA . PHE A 1 74 ? -19.475 9.438 18.038 1.00 88.81 74 PHE A CA 1
ATOM 597 C C . PHE A 1 74 ? -18.896 10.843 18.185 1.00 88.81 74 PHE A C 1
ATOM 599 O O . PHE A 1 74 ? -18.447 11.226 19.268 1.00 88.81 74 PHE A O 1
ATOM 606 N N . VAL A 1 75 ? -18.872 11.629 17.107 1.00 86.31 75 VAL A N 1
ATOM 607 C CA . VAL A 1 75 ? -18.383 13.006 17.117 1.00 86.31 75 VAL A CA 1
ATOM 608 C C . VAL A 1 75 ? -19.282 13.891 16.262 1.00 86.31 75 VAL A C 1
ATOM 610 O O . VAL A 1 75 ? -19.452 13.668 15.070 1.00 86.31 75 VAL A O 1
ATOM 613 N N . LYS A 1 76 ? -19.748 15.005 16.837 1.00 77.38 76 LYS A N 1
ATOM 614 C CA . LYS A 1 76 ? -20.403 16.077 16.072 1.00 77.38 76 LYS A CA 1
ATOM 615 C C . LYS A 1 76 ? -19.412 16.729 15.101 1.00 77.38 76 LYS A C 1
ATOM 617 O O . LYS A 1 76 ? -18.485 17.418 15.533 1.00 77.38 76 LYS A O 1
ATOM 622 N N . ARG A 1 77 ? -19.637 16.566 13.794 1.00 70.50 77 ARG A N 1
ATOM 623 C CA . ARG A 1 77 ? -18.767 17.056 12.699 1.00 70.50 77 ARG A CA 1
ATOM 624 C C . ARG A 1 77 ? -18.827 18.582 12.462 1.00 70.50 77 ARG A C 1
ATOM 626 O O . ARG A 1 77 ? -18.310 19.080 11.470 1.00 70.50 77 ARG A O 1
ATOM 633 N N . THR A 1 78 ? -19.415 19.351 13.381 1.00 57.06 78 THR A N 1
ATOM 634 C CA . THR A 1 78 ? -19.682 20.799 13.253 1.00 57.06 78 THR A CA 1
ATOM 635 C C . THR A 1 78 ? -18.571 21.717 13.797 1.00 57.06 78 THR A C 1
ATOM 637 O O . THR A 1 78 ? -18.815 22.893 14.052 1.00 57.06 78 THR A O 1
ATOM 640 N N . GLY A 1 79 ? -17.345 21.225 14.002 1.00 52.06 79 GLY A N 1
ATOM 641 C CA . GLY A 1 79 ? -16.212 22.025 14.491 1.00 52.06 79 GLY A CA 1
ATOM 642 C C . GLY A 1 79 ? -14.853 21.428 14.116 1.00 52.06 79 GLY A C 1
ATOM 643 O O . GLY A 1 79 ? -14.793 20.276 13.695 1.00 52.06 79 GLY A O 1
ATOM 644 N N . LYS A 1 80 ? -13.768 22.216 14.265 1.00 50.31 80 LYS A N 1
ATOM 645 C CA . LYS A 1 80 ? -12.373 21.816 13.971 1.00 50.31 80 LYS A CA 1
ATOM 646 C C . LYS A 1 80 ? -12.069 20.476 14.651 1.00 50.31 80 LYS A C 1
ATOM 648 O O . LYS A 1 80 ? -11.847 20.421 15.857 1.00 50.31 80 LYS A O 1
ATOM 653 N N . TYR A 1 81 ? -12.085 19.413 13.860 1.00 49.41 81 TYR A N 1
ATOM 654 C CA . TYR A 1 81 ? -11.746 18.055 14.250 1.00 49.41 81 TYR A CA 1
ATOM 655 C C . TYR A 1 81 ? -10.306 17.814 13.789 1.00 49.41 81 TYR A C 1
ATOM 657 O O . TYR A 1 81 ? -10.098 17.556 12.606 1.00 49.41 81 TYR A O 1
ATOM 665 N N . PRO A 1 82 ? -9.274 17.976 14.642 1.00 58.34 82 PRO A N 1
ATOM 666 C CA . PRO A 1 82 ? -7.894 17.809 14.214 1.00 58.34 82 PRO A CA 1
ATOM 667 C C . PRO A 1 82 ? -7.513 16.349 14.422 1.00 58.34 82 PRO A C 1
ATOM 669 O O . PRO A 1 82 ? -6.630 16.015 15.208 1.00 58.34 82 PRO A O 1
ATOM 672 N N . ILE A 1 83 ? -8.263 15.463 13.793 1.00 61.66 83 ILE A N 1
ATOM 673 C CA . ILE A 1 83 ? -7.948 14.052 13.805 1.00 61.66 83 ILE A CA 1
ATOM 674 C C . ILE A 1 83 ? -7.152 13.800 12.538 1.00 61.66 83 ILE A C 1
ATOM 676 O O . ILE A 1 83 ? -7.609 14.098 11.434 1.00 61.66 83 ILE A O 1
ATOM 680 N N . LYS A 1 84 ? -5.918 13.322 12.717 1.00 68.62 84 LYS A N 1
ATOM 681 C CA . LYS A 1 84 ? -5.048 12.969 11.595 1.00 68.62 84 LYS A CA 1
ATOM 682 C C . LYS A 1 84 ? -5.804 11.966 10.716 1.00 68.62 84 LYS A C 1
ATOM 684 O O . LYS A 1 84 ? -6.442 11.061 11.247 1.00 68.62 84 LYS A O 1
ATOM 689 N N . LYS A 1 85 ? -5.748 12.115 9.388 1.00 71.94 85 LYS A N 1
ATOM 690 C CA . LYS A 1 85 ? -6.441 11.205 8.458 1.00 71.94 85 LYS A CA 1
ATOM 691 C C . LYS A 1 85 ? -6.093 9.733 8.746 1.00 71.94 85 LYS A C 1
ATOM 693 O O . LYS A 1 85 ? -7.000 8.911 8.824 1.00 71.94 85 LYS A O 1
ATOM 698 N N . TYR A 1 86 ? -4.815 9.457 9.031 1.00 74.56 86 TYR A N 1
ATOM 699 C CA . TYR A 1 86 ? -4.289 8.127 9.357 1.00 74.56 86 TYR A CA 1
ATOM 700 C C . TYR A 1 86 ? -3.467 8.080 10.649 1.00 74.56 86 TYR A C 1
ATOM 702 O O . TYR A 1 86 ? -2.923 9.096 11.103 1.00 74.56 86 TYR A O 1
ATOM 710 N N . SER A 1 87 ? -3.359 6.869 11.208 1.00 80.38 87 SER A N 1
ATOM 711 C CA . SER A 1 87 ? -2.468 6.540 12.324 1.00 80.38 87 SER A CA 1
ATOM 712 C C . SER A 1 87 ? -0.988 6.711 11.941 1.00 80.38 87 SER A C 1
ATOM 714 O O . SER A 1 87 ? -0.633 6.681 10.763 1.00 80.38 87 SER A O 1
ATOM 716 N N . GLU A 1 88 ? -0.101 6.861 12.929 1.00 83.62 88 GLU A N 1
ATOM 717 C CA . GLU A 1 88 ? 1.348 6.951 12.673 1.00 83.62 88 GLU A CA 1
ATOM 718 C C . GLU A 1 88 ? 1.905 5.660 12.051 1.00 83.62 88 GLU A C 1
ATOM 720 O O . GLU A 1 88 ? 2.732 5.714 11.147 1.00 83.62 88 GLU A O 1
ATOM 725 N N . LEU A 1 89 ? 1.380 4.504 12.470 1.00 86.00 89 LEU A N 1
ATOM 726 C CA . LEU A 1 89 ? 1.746 3.201 11.915 1.00 86.00 89 LEU A CA 1
ATOM 727 C C . LEU A 1 89 ? 1.391 3.109 10.422 1.00 86.00 89 LEU A C 1
ATOM 729 O O . LEU A 1 89 ? 2.198 2.663 9.612 1.00 86.00 89 LEU A O 1
ATOM 733 N N . THR A 1 90 ? 0.202 3.584 10.043 1.00 88.00 90 THR A N 1
ATOM 734 C CA . THR A 1 90 ? -0.235 3.636 8.641 1.00 88.00 90 THR A CA 1
ATOM 735 C C . THR A 1 90 ? 0.655 4.559 7.809 1.00 88.00 90 THR A C 1
ATOM 737 O O . THR A 1 90 ? 1.023 4.204 6.693 1.00 88.00 90 THR A O 1
ATOM 740 N N . LYS A 1 91 ? 1.052 5.718 8.351 1.00 87.69 91 LYS A N 1
ATOM 741 C CA . LYS A 1 91 ? 1.990 6.627 7.672 1.00 87.69 91 LYS A CA 1
ATOM 742 C C . LYS A 1 91 ? 3.344 5.969 7.430 1.00 87.69 91 LYS A C 1
ATOM 744 O O . LYS A 1 91 ? 3.854 6.028 6.317 1.00 87.69 91 LYS A O 1
ATOM 749 N N . GLN A 1 92 ? 3.894 5.313 8.448 1.00 90.56 92 GLN A N 1
ATOM 750 C CA . GLN A 1 92 ? 5.161 4.592 8.336 1.00 90.56 92 GLN A CA 1
ATOM 751 C C . GLN A 1 92 ? 5.090 3.471 7.296 1.00 90.56 92 GLN A C 1
ATOM 753 O O . GLN A 1 92 ? 6.025 3.319 6.519 1.00 90.56 92 GLN A O 1
ATOM 758 N N . ALA A 1 93 ? 3.977 2.737 7.226 1.00 92.38 93 ALA A N 1
ATOM 759 C CA . ALA A 1 93 ? 3.782 1.711 6.204 1.00 92.38 93 ALA A CA 1
ATOM 760 C C . ALA A 1 93 ? 3.784 2.303 4.781 1.00 92.38 93 ALA A C 1
ATOM 762 O O . ALA A 1 93 ? 4.476 1.790 3.907 1.00 92.38 93 ALA A O 1
ATOM 763 N N . ILE A 1 94 ? 3.080 3.419 4.551 1.00 93.69 94 ILE A N 1
ATOM 764 C CA . ILE A 1 94 ? 3.065 4.104 3.244 1.00 93.69 94 ILE A CA 1
ATOM 765 C C . ILE A 1 94 ? 4.464 4.624 2.871 1.00 93.69 94 ILE A C 1
ATOM 767 O O . ILE A 1 94 ? 4.907 4.438 1.738 1.00 93.69 94 ILE A O 1
ATOM 771 N N . LEU A 1 95 ? 5.182 5.232 3.820 1.00 92.75 95 LEU A N 1
ATOM 772 C CA . LEU A 1 95 ? 6.555 5.706 3.607 1.00 92.75 95 LEU A CA 1
ATOM 773 C C . LEU A 1 95 ? 7.540 4.560 3.356 1.00 92.75 95 LEU A C 1
ATOM 775 O O . LEU A 1 95 ? 8.452 4.706 2.546 1.00 92.75 95 LEU A O 1
ATOM 779 N N . SER A 1 96 ? 7.339 3.410 4.001 1.00 94.19 96 SER A N 1
ATOM 780 C CA . SER A 1 96 ? 8.132 2.212 3.735 1.00 94.19 96 SER A CA 1
ATOM 781 C C . SER A 1 96 ? 7.948 1.750 2.295 1.00 94.19 96 SER A C 1
ATOM 783 O O . SER A 1 96 ? 8.941 1.479 1.633 1.00 94.19 96 SER A O 1
ATOM 785 N N . ILE A 1 97 ? 6.710 1.721 1.784 1.00 95.69 97 ILE A N 1
ATOM 786 C CA . ILE A 1 97 ? 6.446 1.370 0.379 1.00 95.69 97 ILE A CA 1
ATOM 787 C C . ILE A 1 97 ? 7.151 2.350 -0.565 1.00 95.69 97 ILE A C 1
ATOM 789 O O . ILE A 1 97 ? 7.786 1.923 -1.526 1.00 95.69 97 ILE A O 1
ATOM 793 N N . TYR A 1 98 ? 7.074 3.654 -0.280 1.00 94.81 98 TYR A N 1
ATOM 794 C CA . TYR A 1 98 ? 7.791 4.668 -1.053 1.00 94.81 98 TYR A CA 1
ATOM 795 C C . TYR A 1 98 ? 9.301 4.394 -1.099 1.00 94.81 98 TYR A C 1
ATOM 797 O O . TYR A 1 98 ? 9.874 4.349 -2.183 1.00 94.81 98 TYR A O 1
ATOM 805 N N . SER A 1 99 ? 9.930 4.169 0.059 1.00 93.12 99 SER A N 1
ATOM 806 C CA . SER A 1 99 ? 11.371 3.901 0.143 1.00 93.12 99 SER A CA 1
ATOM 807 C C . SER A 1 99 ? 11.756 2.638 -0.619 1.00 93.12 99 SER A C 1
ATOM 809 O O . SER A 1 99 ? 12.660 2.684 -1.442 1.00 93.12 99 SER A O 1
ATOM 811 N N . THR A 1 100 ? 11.031 1.537 -0.404 1.00 94.38 100 THR A N 1
ATOM 812 C CA . THR A 1 100 ? 11.295 0.258 -1.075 1.00 94.38 100 THR A CA 1
ATOM 813 C C . THR A 1 100 ? 11.224 0.389 -2.597 1.00 94.38 100 THR A C 1
ATOM 815 O O . THR A 1 100 ? 12.036 -0.202 -3.303 1.00 94.38 100 THR A O 1
ATOM 818 N N . MET A 1 101 ? 10.285 1.181 -3.121 1.00 94.62 101 MET A N 1
ATOM 819 C CA . MET A 1 101 ? 10.197 1.420 -4.561 1.00 94.62 101 MET A CA 1
ATOM 820 C C . MET A 1 101 ? 11.322 2.322 -5.084 1.00 94.62 101 MET A C 1
ATOM 822 O O . MET A 1 101 ? 11.841 2.055 -6.162 1.00 94.62 101 MET A O 1
ATOM 826 N N . CYS A 1 102 ? 11.743 3.351 -4.344 1.00 91.94 102 CYS A N 1
ATOM 827 C CA . CYS A 1 102 ? 12.920 4.151 -4.715 1.00 91.94 102 CYS A CA 1
ATOM 828 C C . CYS A 1 102 ? 14.194 3.289 -4.774 1.00 91.94 102 CYS A C 1
ATOM 830 O O . CYS A 1 102 ? 14.992 3.426 -5.703 1.00 91.94 102 CYS A O 1
ATOM 832 N N . ASP A 1 103 ? 14.351 2.356 -3.830 1.00 91.25 103 ASP A N 1
ATOM 833 C CA . ASP A 1 103 ? 15.457 1.394 -3.835 1.00 91.25 103 ASP A CA 1
ATOM 834 C C . ASP A 1 103 ? 15.379 0.466 -5.060 1.00 91.25 103 ASP A C 1
ATOM 836 O O . ASP A 1 103 ? 16.394 0.204 -5.701 1.00 91.25 103 ASP A O 1
ATOM 840 N N . PHE A 1 104 ? 14.173 0.025 -5.442 1.00 91.75 104 PHE A N 1
ATOM 841 C CA . PHE A 1 104 ? 13.945 -0.756 -6.663 1.00 91.75 104 PHE A CA 1
ATOM 842 C C . PHE A 1 104 ? 14.355 -0.000 -7.937 1.00 91.75 104 PHE A C 1
ATOM 844 O O . PHE A 1 104 ? 15.001 -0.576 -8.810 1.00 91.75 104 PHE A O 1
ATOM 851 N N . PHE A 1 105 ? 14.015 1.287 -8.056 1.00 91.06 105 PHE A N 1
ATOM 852 C CA . PHE A 1 105 ? 14.424 2.100 -9.209 1.00 91.06 105 PHE A CA 1
ATOM 853 C C . PHE A 1 105 ? 15.937 2.325 -9.267 1.00 91.06 105 PHE A C 1
ATOM 855 O O . PHE A 1 105 ? 16.497 2.382 -10.357 1.00 91.06 105 PHE A O 1
ATOM 862 N N . SER A 1 106 ? 16.592 2.397 -8.109 1.00 85.88 106 SER A N 1
ATOM 863 C CA . SER A 1 106 ? 18.045 2.572 -7.998 1.00 85.88 106 SER A CA 1
ATOM 864 C C . SER A 1 106 ? 18.836 1.275 -8.217 1.00 85.88 106 SER A C 1
ATOM 866 O O . SER A 1 106 ? 20.065 1.293 -8.183 1.00 85.88 106 SER A O 1
ATOM 868 N N . CYS A 1 107 ? 18.153 0.141 -8.386 1.00 81.06 107 CYS A N 1
ATOM 869 C CA . CYS A 1 107 ? 18.790 -1.153 -8.548 1.00 81.06 107 CYS A CA 1
ATOM 870 C C . CYS A 1 107 ? 19.194 -1.386 -10.013 1.00 81.06 107 CYS A C 1
ATOM 872 O O . CYS A 1 107 ? 18.347 -1.383 -10.907 1.00 81.06 107 CYS A O 1
ATOM 874 N N . GLU A 1 108 ? 20.491 -1.603 -10.244 1.00 71.06 108 GLU A N 1
ATOM 875 C CA . GLU A 1 108 ? 21.082 -1.915 -11.558 1.00 71.06 108 GLU A CA 1
ATOM 876 C C . GLU A 1 108 ? 21.204 -3.434 -11.810 1.00 71.06 108 GLU A C 1
ATOM 878 O O . GLU A 1 108 ? 21.973 -3.860 -12.665 1.00 71.06 108 GLU A O 1
ATOM 883 N N . ASP A 1 109 ? 20.489 -4.259 -11.040 1.00 71.19 109 ASP A N 1
ATOM 884 C CA . ASP A 1 109 ? 20.606 -5.722 -11.074 1.00 71.19 109 ASP A CA 1
ATOM 885 C C . ASP A 1 109 ? 19.903 -6.341 -12.300 1.00 71.19 109 ASP A C 1
ATOM 887 O O . ASP A 1 109 ? 18.815 -5.906 -12.695 1.00 71.19 109 ASP A O 1
ATOM 891 N N . GLU A 1 110 ? 20.522 -7.377 -12.872 1.00 62.16 110 GLU A N 1
ATOM 892 C CA . GLU A 1 110 ? 19.999 -8.154 -14.002 1.00 62.16 110 GLU A CA 1
ATOM 893 C C . GLU A 1 110 ? 18.797 -9.028 -13.578 1.00 62.16 110 GLU A C 1
ATOM 895 O O . GLU A 1 110 ? 17.928 -9.327 -14.394 1.00 62.16 110 GLU A O 1
ATOM 900 N N . GLU A 1 111 ? 18.656 -9.363 -12.288 1.00 78.56 111 GLU A N 1
ATOM 901 C CA . GLU A 1 111 ? 17.558 -10.185 -11.746 1.00 78.56 111 GLU A CA 1
ATOM 902 C C . GLU A 1 111 ? 16.324 -9.354 -11.329 1.00 78.56 111 GLU A C 1
ATOM 904 O O . GLU A 1 111 ? 15.687 -9.576 -10.291 1.00 78.56 111 GLU A O 1
ATOM 909 N N . ARG A 1 112 ? 15.942 -8.373 -12.156 1.00 81.56 112 ARG A N 1
ATOM 910 C CA . ARG A 1 112 ? 14.861 -7.409 -11.865 1.00 81.56 112 ARG A CA 1
ATOM 911 C C . ARG A 1 112 ? 13.513 -8.077 -11.543 1.00 81.56 112 ARG A C 1
ATOM 913 O O . ARG A 1 112 ? 12.761 -7.555 -10.713 1.00 81.56 112 ARG A O 1
ATOM 920 N N . GLU A 1 113 ? 13.217 -9.240 -12.131 1.00 88.00 113 GLU A N 1
ATOM 921 C CA . GLU A 1 113 ? 12.016 -10.032 -11.820 1.00 88.00 113 GLU A CA 1
ATOM 922 C C . GLU A 1 113 ? 11.999 -10.567 -10.380 1.00 88.00 113 GLU A C 1
ATOM 924 O O . GLU A 1 113 ? 10.976 -10.475 -9.694 1.00 88.00 113 GLU A O 1
ATOM 929 N N . GLU A 1 114 ? 13.117 -11.109 -9.891 1.00 89.00 114 GLU A N 1
ATOM 930 C CA . GLU A 1 114 ? 13.212 -11.631 -8.523 1.00 89.00 114 GLU A CA 1
ATOM 931 C C . GLU A 1 114 ? 13.057 -10.497 -7.506 1.00 89.00 114 GLU A C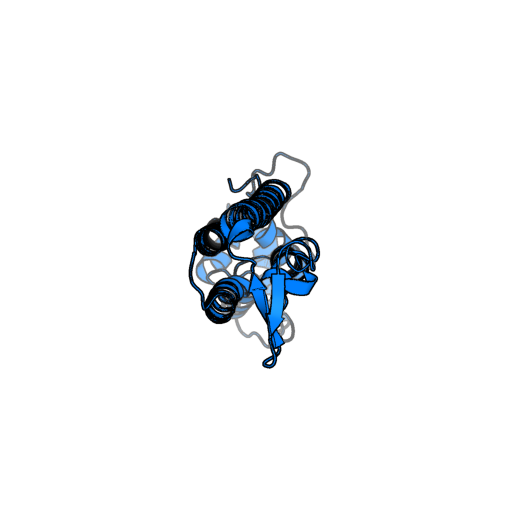 1
ATOM 933 O O . GLU A 1 114 ? 12.289 -10.599 -6.539 1.00 89.00 114 GLU A O 1
ATOM 938 N N . ILE A 1 115 ? 13.722 -9.371 -7.768 1.00 89.62 115 ILE A N 1
ATOM 939 C CA . ILE A 1 115 ? 13.628 -8.175 -6.931 1.00 89.62 115 ILE A CA 1
ATOM 940 C C . ILE A 1 115 ? 12.189 -7.665 -6.896 1.00 89.62 115 ILE A C 1
ATOM 942 O O . ILE A 1 115 ? 11.680 -7.350 -5.819 1.00 89.62 115 ILE A O 1
ATOM 946 N N . TRP A 1 116 ? 11.499 -7.636 -8.037 1.00 92.75 116 TRP A N 1
ATOM 947 C CA . TRP A 1 116 ? 10.093 -7.251 -8.089 1.00 92.75 116 TRP A CA 1
ATOM 948 C C . TRP A 1 116 ? 9.219 -8.131 -7.194 1.00 92.75 116 TRP A C 1
ATOM 950 O O . TRP A 1 116 ? 8.413 -7.612 -6.417 1.00 92.75 116 TRP A O 1
ATOM 960 N N . TRP A 1 117 ? 9.385 -9.456 -7.237 1.00 92.81 117 TRP A N 1
ATOM 961 C CA . TRP A 1 117 ? 8.614 -10.359 -6.378 1.00 92.81 117 TRP A CA 1
ATOM 962 C C . TRP A 1 117 ? 8.882 -10.126 -4.895 1.00 92.81 117 TRP A C 1
ATOM 964 O O . TRP A 1 117 ? 7.942 -10.118 -4.093 1.00 92.81 117 TRP A O 1
ATOM 974 N N . LYS A 1 118 ? 10.140 -9.876 -4.529 1.00 92.06 118 LYS A N 1
ATOM 975 C CA . LYS A 1 118 ? 10.525 -9.531 -3.159 1.00 92.06 118 LYS A CA 1
ATOM 976 C C . LYS A 1 118 ? 9.872 -8.225 -2.704 1.00 92.06 118 LYS A C 1
ATOM 978 O O . LYS A 1 118 ? 9.226 -8.202 -1.657 1.00 92.06 118 LYS A O 1
ATOM 983 N N . VAL A 1 119 ? 9.971 -7.175 -3.517 1.00 92.62 119 VAL A N 1
ATOM 984 C CA . VAL A 1 119 ? 9.367 -5.861 -3.252 1.00 92.62 119 VAL A CA 1
ATOM 985 C C . VAL A 1 119 ? 7.853 -5.979 -3.097 1.00 92.62 119 VAL A C 1
ATOM 987 O O . VAL A 1 119 ? 7.293 -5.516 -2.104 1.00 92.62 119 VAL A O 1
ATOM 990 N N . MET A 1 120 ? 7.173 -6.663 -4.018 1.00 94.62 120 MET A N 1
ATOM 991 C CA . MET A 1 120 ? 5.725 -6.866 -3.936 1.00 94.62 120 MET A CA 1
ATOM 992 C C . MET A 1 120 ? 5.320 -7.677 -2.699 1.00 94.62 120 MET A C 1
ATOM 994 O O . MET A 1 120 ? 4.300 -7.374 -2.075 1.00 94.62 120 MET A O 1
ATOM 998 N N . GLY A 1 121 ? 6.124 -8.669 -2.306 1.00 94.31 121 GLY A N 1
ATOM 999 C CA . GLY A 1 121 ? 5.937 -9.420 -1.066 1.00 94.31 121 GLY A CA 1
ATOM 1000 C C . GLY A 1 121 ? 6.065 -8.547 0.185 1.00 94.31 121 GLY A C 1
ATOM 1001 O O . GLY A 1 121 ? 5.265 -8.679 1.113 1.00 94.31 121 GLY A O 1
ATOM 1002 N N . ASP A 1 122 ? 7.022 -7.619 0.206 1.00 91.50 122 ASP A N 1
ATOM 1003 C CA . ASP A 1 122 ? 7.186 -6.658 1.300 1.00 91.50 122 ASP A CA 1
ATOM 1004 C C . ASP A 1 122 ? 6.025 -5.656 1.369 1.00 91.50 122 ASP A C 1
ATOM 1006 O O . ASP A 1 122 ? 5.510 -5.377 2.455 1.00 91.50 122 ASP A O 1
ATOM 1010 N N . ILE A 1 123 ? 5.531 -5.190 0.220 1.00 93.62 123 ILE A N 1
ATOM 1011 C CA . ILE A 1 123 ? 4.352 -4.318 0.138 1.00 93.62 123 ILE A CA 1
ATOM 1012 C C . ILE A 1 123 ? 3.093 -5.041 0.647 1.00 93.62 123 ILE A C 1
ATOM 1014 O O . ILE A 1 123 ? 2.308 -4.452 1.393 1.00 93.62 123 ILE A O 1
ATOM 1018 N N . GLU A 1 124 ? 2.892 -6.323 0.320 1.00 93.88 124 GLU A N 1
ATOM 1019 C CA . GLU A 1 124 ? 1.736 -7.115 0.782 1.00 93.88 124 GLU A CA 1
ATOM 1020 C C . GLU A 1 124 ? 1.664 -7.222 2.316 1.00 93.88 124 GLU A C 1
ATOM 1022 O O . GLU A 1 124 ? 0.565 -7.223 2.874 1.00 93.88 124 GLU A O 1
ATOM 1027 N N . LYS A 1 125 ? 2.795 -7.177 3.035 1.00 91.00 125 LYS A N 1
ATOM 1028 C CA . LYS A 1 125 ? 2.803 -7.150 4.515 1.00 91.00 125 LYS A CA 1
ATOM 1029 C C . LYS A 1 125 ? 2.071 -5.932 5.090 1.00 91.00 125 LYS A C 1
ATOM 1031 O O . LYS A 1 125 ? 1.548 -5.996 6.202 1.00 91.00 125 LYS A O 1
ATOM 1036 N N . SER A 1 126 ? 1.993 -4.838 4.333 1.00 91.81 126 SER A N 1
ATOM 1037 C CA . SER A 1 126 ? 1.326 -3.598 4.745 1.00 91.81 126 SER A CA 1
ATOM 1038 C C . SER A 1 126 ? -0.186 -3.598 4.491 1.00 91.81 126 SER A C 1
ATOM 1040 O O . SER A 1 126 ? -0.877 -2.687 4.948 1.00 91.81 126 SER A O 1
ATOM 1042 N N . ARG A 1 127 ? -0.736 -4.632 3.840 1.00 91.00 127 ARG A N 1
ATOM 1043 C CA . ARG A 1 127 ? -2.164 -4.736 3.491 1.00 91.00 127 ARG A CA 1
ATOM 1044 C C . ARG A 1 127 ? -3.107 -4.635 4.689 1.00 91.00 127 ARG A C 1
ATOM 1046 O O . ARG A 1 127 ? -4.187 -4.071 4.572 1.00 91.00 127 ARG A O 1
ATOM 1053 N N . LEU A 1 128 ? -2.723 -5.188 5.838 1.00 85.56 128 LEU A N 1
ATOM 1054 C CA . LEU A 1 128 ? -3.552 -5.134 7.051 1.00 85.56 128 LEU A CA 1
ATOM 1055 C C . LEU A 1 128 ? -3.439 -3.789 7.788 1.00 85.56 128 LEU A C 1
ATOM 1057 O O . LEU A 1 128 ? -4.298 -3.459 8.603 1.00 85.56 128 LEU A O 1
ATOM 1061 N N . ILE A 1 129 ? -2.386 -3.019 7.509 1.00 88.12 129 ILE A N 1
ATOM 1062 C CA . ILE A 1 129 ? -2.055 -1.765 8.196 1.00 88.12 129 ILE A CA 1
ATOM 1063 C C . ILE A 1 129 ? -2.624 -0.558 7.439 1.00 88.12 129 ILE A C 1
ATOM 1065 O O . ILE A 1 129 ? -3.103 0.404 8.048 1.00 88.12 129 ILE A O 1
ATOM 1069 N N . ILE A 1 130 ? -2.562 -0.599 6.109 1.00 89.25 130 ILE A N 1
ATOM 1070 C CA . ILE A 1 130 ? -3.026 0.469 5.225 1.00 89.25 130 ILE A CA 1
ATOM 1071 C C . ILE A 1 130 ? -4.521 0.262 4.927 1.00 89.25 130 ILE A C 1
ATOM 1073 O O . ILE A 1 130 ? -4.944 -0.872 4.701 1.00 89.25 130 ILE A O 1
ATOM 1077 N N . PRO A 1 131 ? -5.355 1.324 4.931 1.00 87.19 131 PRO A N 1
ATOM 1078 C CA . PRO A 1 131 ? -6.733 1.232 4.454 1.00 87.19 131 PRO A CA 1
ATOM 1079 C C . PRO A 1 131 ? -6.819 0.538 3.093 1.00 87.19 131 PRO A C 1
ATOM 1081 O O . PRO A 1 131 ? -6.078 0.898 2.182 1.00 87.19 131 PRO A O 1
ATOM 1084 N N . SER A 1 132 ? -7.760 -0.398 2.939 1.00 87.44 132 SER A N 1
ATOM 1085 C CA . SER A 1 132 ? -7.883 -1.213 1.726 1.00 87.44 132 SER A CA 1
ATOM 1086 C C . SER A 1 132 ? -7.961 -0.377 0.449 1.00 87.44 132 SER A C 1
ATOM 1088 O O . SER A 1 132 ? -7.303 -0.711 -0.523 1.00 87.44 132 SER A O 1
ATOM 1090 N N . GLU A 1 133 ? -8.702 0.734 0.453 1.00 90.06 133 GLU A N 1
ATOM 1091 C CA . GLU A 1 133 ? -8.801 1.620 -0.715 1.00 90.06 133 GLU A CA 1
ATOM 1092 C C . GLU A 1 133 ? -7.437 2.193 -1.132 1.00 90.06 133 GLU A C 1
ATOM 1094 O O . GLU A 1 133 ? -7.075 2.144 -2.305 1.00 90.06 133 GLU A O 1
ATOM 1099 N N . GLU A 1 134 ? -6.655 2.696 -0.175 1.00 91.81 134 GLU A N 1
ATOM 1100 C CA . GLU A 1 134 ? -5.338 3.277 -0.454 1.00 91.81 134 GLU A CA 1
ATOM 1101 C C . GLU A 1 134 ? -4.316 2.195 -0.817 1.00 91.81 134 GLU A C 1
ATOM 1103 O O . GLU A 1 134 ? -3.503 2.386 -1.719 1.00 91.81 134 GLU A O 1
ATOM 1108 N N . TYR A 1 135 ? -4.383 1.038 -0.151 1.00 94.50 135 TYR A N 1
ATOM 1109 C CA . TYR A 1 135 ? -3.543 -0.113 -0.463 1.00 94.50 135 TYR A CA 1
ATOM 1110 C C . TYR A 1 135 ? -3.781 -0.600 -1.897 1.00 94.50 135 TYR A C 1
ATOM 1112 O O . TYR A 1 135 ? -2.833 -0.717 -2.674 1.00 94.50 135 TYR A O 1
ATOM 1120 N N . GLU A 1 136 ? -5.041 -0.822 -2.278 1.00 94.94 136 GLU A N 1
ATOM 1121 C CA . GLU A 1 136 ? -5.402 -1.245 -3.633 1.00 94.94 136 GLU A CA 1
ATOM 1122 C C . GLU A 1 136 ? -5.055 -0.173 -4.668 1.00 94.94 136 GLU A C 1
ATOM 1124 O O . GLU A 1 136 ? -4.614 -0.501 -5.767 1.00 94.94 136 GLU A O 1
ATOM 1129 N N . LYS A 1 137 ? -5.169 1.114 -4.322 1.00 95.62 137 LYS A N 1
ATOM 1130 C CA . LYS A 1 137 ? -4.736 2.209 -5.196 1.00 95.62 137 LYS A CA 1
ATOM 1131 C C . LYS A 1 137 ? -3.233 2.149 -5.485 1.00 95.62 137 LYS A C 1
ATOM 1133 O O . LYS A 1 137 ? -2.844 2.272 -6.645 1.00 95.62 137 LYS A O 1
ATOM 1138 N N . ILE A 1 138 ? -2.398 1.948 -4.461 1.00 96.25 138 ILE A N 1
ATOM 1139 C CA . ILE A 1 138 ? -0.942 1.791 -4.625 1.00 96.25 138 ILE A CA 1
ATOM 1140 C C . ILE A 1 138 ? -0.647 0.538 -5.450 1.00 96.25 138 ILE A C 1
ATOM 1142 O O . ILE A 1 138 ? 0.032 0.618 -6.469 1.00 96.25 138 ILE A O 1
ATOM 1146 N N . LYS A 1 139 ? -1.200 -0.611 -5.050 1.00 96.00 139 LYS A N 1
ATOM 1147 C CA . LYS A 1 139 ? -0.989 -1.900 -5.719 1.00 96.00 139 LYS A CA 1
ATOM 1148 C C . LYS A 1 139 ? -1.356 -1.839 -7.198 1.00 96.00 139 LYS A C 1
ATOM 1150 O O . LYS A 1 139 ? -0.574 -2.277 -8.038 1.00 96.00 139 LYS A O 1
ATOM 1155 N N . LYS A 1 140 ? -2.509 -1.251 -7.514 1.00 96.31 140 LYS A N 1
ATOM 1156 C CA . LYS A 1 140 ? -2.965 -1.063 -8.888 1.00 96.31 140 LYS A CA 1
ATOM 1157 C C . LYS A 1 140 ? -2.029 -0.156 -9.677 1.00 96.31 140 LYS A C 1
ATOM 1159 O O . LYS A 1 140 ? -1.684 -0.500 -10.798 1.00 96.31 140 LYS A O 1
ATOM 1164 N N . TYR A 1 141 ? -1.572 0.959 -9.101 1.00 96.75 141 TYR A N 1
ATOM 1165 C CA . TYR A 1 141 ? -0.600 1.821 -9.777 1.00 96.75 141 TYR A CA 1
ATOM 1166 C C . TYR A 1 141 ? 0.671 1.045 -10.152 1.00 96.75 141 TYR A C 1
ATOM 1168 O O . TYR A 1 141 ? 1.097 1.107 -11.303 1.00 96.75 141 TYR A O 1
ATOM 1176 N N . LEU A 1 142 ? 1.237 0.278 -9.214 1.00 95.12 142 LEU A N 1
ATOM 1177 C CA . LEU A 1 142 ? 2.439 -0.526 -9.458 1.00 95.12 142 LEU A CA 1
ATOM 1178 C C . LEU A 1 142 ? 2.203 -1.565 -10.565 1.00 95.12 142 LEU A C 1
ATOM 1180 O O . LEU A 1 142 ? 3.011 -1.683 -11.483 1.00 95.12 142 LEU A O 1
ATOM 1184 N N . GLN A 1 143 ? 1.074 -2.275 -10.521 1.00 93.12 143 GLN A N 1
ATOM 1185 C CA . GLN A 1 143 ? 0.723 -3.273 -11.532 1.00 93.12 143 GLN A CA 1
ATOM 1186 C C . GLN A 1 143 ? 0.510 -2.663 -12.920 1.00 93.12 143 GLN A C 1
ATOM 1188 O O . GLN A 1 143 ? 1.048 -3.181 -13.892 1.00 93.12 143 GLN A O 1
ATOM 1193 N N . ASP A 1 144 ? -0.235 -1.563 -13.009 1.00 93.44 144 ASP A N 1
ATOM 1194 C CA . ASP A 1 144 ? -0.614 -0.958 -14.287 1.00 93.44 144 ASP A CA 1
ATOM 1195 C C . ASP A 1 144 ? 0.555 -0.207 -14.950 1.00 93.44 144 ASP A C 1
ATOM 1197 O O . ASP A 1 144 ? 0.581 -0.072 -16.171 1.00 93.44 144 ASP A O 1
ATOM 1201 N N . ASN A 1 145 ? 1.515 0.306 -14.168 1.00 91.94 145 ASN A N 1
ATOM 1202 C CA . ASN A 1 145 ? 2.546 1.218 -14.683 1.00 91.94 145 ASN A CA 1
ATOM 1203 C C . ASN A 1 145 ? 3.960 0.639 -14.689 1.00 91.94 145 ASN A C 1
ATOM 1205 O O . ASN A 1 145 ? 4.775 1.105 -15.494 1.00 91.94 145 ASN A O 1
ATOM 1209 N N . LEU A 1 146 ? 4.254 -0.317 -13.800 1.00 90.44 146 LEU A N 1
ATOM 1210 C CA . LEU A 1 146 ? 5.614 -0.805 -13.549 1.00 90.44 146 LEU A CA 1
ATOM 1211 C C . LEU A 1 146 ? 5.781 -2.315 -13.754 1.00 90.44 146 LEU A C 1
ATOM 1213 O O . LEU A 1 146 ? 6.905 -2.779 -13.868 1.00 90.44 146 LEU A O 1
ATOM 1217 N N . LYS A 1 147 ? 4.704 -3.104 -13.830 1.00 90.62 147 LYS A N 1
ATOM 1218 C CA . LYS A 1 147 ? 4.839 -4.552 -14.042 1.00 90.62 147 LYS A CA 1
ATOM 1219 C C . LYS A 1 147 ? 5.481 -4.874 -15.394 1.00 90.62 147 LYS A C 1
ATOM 1221 O O . LYS A 1 147 ? 6.386 -5.696 -15.466 1.00 90.62 147 LYS A O 1
ATOM 1226 N N . ASP A 1 148 ? 5.015 -4.227 -16.458 1.00 89.94 148 ASP A N 1
ATOM 1227 C CA . ASP A 1 148 ? 5.474 -4.551 -17.811 1.00 89.94 148 ASP A CA 1
ATOM 1228 C C . ASP A 1 148 ? 6.962 -4.207 -17.997 1.00 89.94 148 ASP A C 1
ATOM 1230 O O . ASP A 1 148 ? 7.670 -4.973 -18.626 1.00 89.94 148 ASP A O 1
ATOM 1234 N N . MET A 1 149 ? 7.492 -3.160 -17.347 1.00 87.38 149 MET A N 1
ATOM 1235 C CA . MET A 1 149 ? 8.940 -2.867 -17.388 1.00 87.38 149 MET A CA 1
ATOM 1236 C C . MET A 1 149 ? 9.821 -3.890 -16.653 1.00 87.38 149 MET A C 1
ATOM 1238 O O . MET A 1 149 ? 11.030 -3.717 -16.605 1.00 87.38 149 MET A O 1
ATOM 1242 N N . VAL A 1 150 ? 9.226 -4.894 -16.010 1.00 88.06 150 VAL A N 1
ATOM 1243 C CA . VAL A 1 150 ? 9.952 -5.969 -15.327 1.00 88.06 150 VAL A CA 1
ATOM 1244 C C . VAL A 1 150 ? 9.885 -7.267 -16.117 1.00 88.06 150 VAL A C 1
ATOM 1246 O O . VAL A 1 150 ? 10.893 -7.946 -16.233 1.00 88.06 150 VAL A O 1
ATOM 1249 N N . PHE A 1 151 ? 8.705 -7.611 -16.636 1.00 88.75 151 PHE A N 1
ATOM 1250 C CA . PHE A 1 151 ? 8.456 -8.915 -17.264 1.00 88.75 151 PHE A CA 1
ATOM 1251 C C . PHE A 1 151 ? 8.398 -8.870 -18.793 1.00 88.75 151 PHE A C 1
ATOM 1253 O O . PHE A 1 151 ? 8.353 -9.916 -19.432 1.00 88.75 151 PHE A O 1
ATOM 1260 N N . ASP A 1 152 ? 8.287 -7.679 -19.380 1.00 87.25 152 ASP A N 1
ATOM 1261 C CA . ASP A 1 152 ? 8.093 -7.492 -20.817 1.00 87.25 152 ASP A CA 1
ATOM 1262 C C . ASP A 1 152 ? 8.634 -6.116 -21.237 1.00 87.25 152 ASP A C 1
ATOM 1264 O O . ASP A 1 152 ? 7.891 -5.195 -21.601 1.00 87.25 152 ASP A O 1
ATOM 1268 N N . GLU A 1 153 ? 9.954 -5.943 -21.106 1.00 85.00 153 GLU A N 1
ATOM 1269 C CA . GLU A 1 153 ? 10.614 -4.676 -21.428 1.00 85.00 153 GLU A CA 1
ATOM 1270 C C . GLU A 1 153 ? 10.432 -4.278 -22.897 1.00 85.00 153 GLU A C 1
ATOM 1272 O O . GLU A 1 153 ? 10.303 -3.088 -23.186 1.00 85.00 153 GLU A O 1
ATOM 1277 N N . GLU A 1 154 ? 10.349 -5.244 -23.816 1.00 85.50 154 GLU A N 1
ATOM 1278 C CA . GLU A 1 154 ? 10.106 -4.981 -25.238 1.00 85.50 154 GLU A CA 1
ATOM 1279 C C . GLU A 1 154 ? 8.770 -4.271 -25.451 1.00 85.50 154 GLU A C 1
ATOM 1281 O O . GLU A 1 154 ? 8.687 -3.244 -26.134 1.00 85.50 154 GLU A O 1
ATOM 1286 N N . LYS A 1 155 ? 7.714 -4.767 -24.798 1.00 85.25 155 LYS A N 1
ATOM 1287 C CA . LYS A 1 155 ? 6.397 -4.132 -24.817 1.00 85.25 155 LYS A CA 1
ATOM 1288 C C . LYS A 1 155 ? 6.373 -2.826 -24.034 1.00 85.25 155 LYS A C 1
ATOM 1290 O O . LYS A 1 155 ? 5.665 -1.896 -24.429 1.00 85.25 155 LYS A O 1
ATOM 1295 N N . ALA A 1 156 ? 7.094 -2.744 -22.918 1.00 84.00 156 ALA A N 1
ATOM 1296 C CA . ALA A 1 156 ? 7.145 -1.536 -22.105 1.00 84.00 156 ALA A CA 1
ATOM 1297 C C . ALA A 1 156 ? 7.875 -0.396 -22.832 1.00 84.00 156 ALA A C 1
ATOM 1299 O O . ALA A 1 156 ? 7.481 0.768 -22.703 1.00 84.00 156 ALA A O 1
ATOM 1300 N N . PHE A 1 157 ? 8.906 -0.726 -23.614 1.00 88.31 157 PHE A N 1
ATOM 1301 C CA . PHE A 1 157 ? 9.844 0.208 -24.232 1.00 88.31 157 PHE A CA 1
ATOM 1302 C C . PHE A 1 157 ? 10.017 -0.044 -25.742 1.00 88.31 157 PHE A C 1
ATOM 1304 O O . PHE A 1 157 ? 11.145 -0.168 -26.223 1.00 88.31 157 PHE A O 1
ATOM 1311 N N . PRO A 1 158 ? 8.942 -0.020 -26.550 1.00 85.00 158 PRO A N 1
ATOM 1312 C CA . PRO A 1 158 ? 8.997 -0.449 -27.952 1.00 85.00 158 PRO A CA 1
ATOM 1313 C C . PRO A 1 158 ? 9.963 0.377 -28.818 1.00 85.00 158 PRO A C 1
ATOM 1315 O O . PRO A 1 158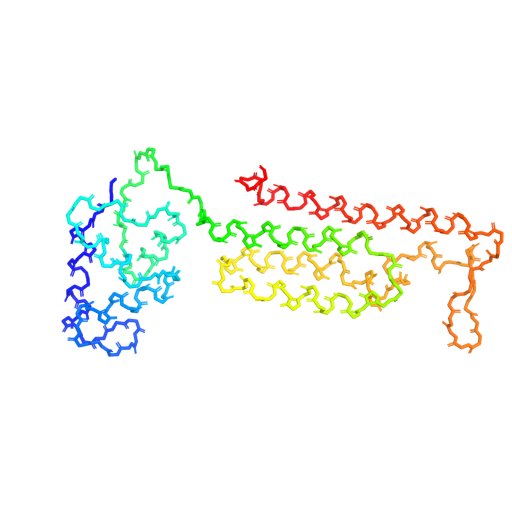 ? 10.444 -0.093 -29.842 1.00 85.00 158 PRO A O 1
ATOM 1318 N N . GLY A 1 159 ? 10.272 1.617 -28.421 1.00 86.94 159 GLY A N 1
ATOM 1319 C CA . GLY A 1 159 ? 11.261 2.447 -29.117 1.00 86.94 159 GLY A CA 1
ATOM 1320 C C . GLY A 1 159 ? 12.716 2.003 -28.910 1.00 86.94 159 GLY A C 1
ATOM 1321 O O . GLY A 1 159 ? 13.545 2.253 -29.784 1.00 86.94 159 GLY A O 1
ATOM 1322 N N . LEU A 1 160 ? 13.027 1.358 -27.780 1.00 89.12 160 LEU A N 1
ATOM 1323 C CA . LEU A 1 160 ? 14.356 0.807 -27.489 1.00 89.12 160 LEU A CA 1
ATOM 1324 C C . LEU A 1 160 ? 14.591 -0.520 -28.209 1.00 89.12 160 LEU A C 1
ATOM 1326 O O . LEU A 1 160 ? 15.693 -0.760 -28.687 1.00 89.12 160 LEU A O 1
ATOM 1330 N N . TYR A 1 161 ? 13.547 -1.334 -28.340 1.00 89.56 161 TYR A N 1
ATOM 1331 C CA . TYR A 1 161 ? 13.594 -2.658 -28.961 1.00 89.56 161 TYR A CA 1
ATOM 1332 C C . TYR A 1 161 ? 13.233 -2.606 -30.454 1.00 89.56 161 TYR A C 1
ATOM 1334 O O . TYR A 1 161 ? 12.433 -3.386 -30.963 1.00 89.56 161 TYR A O 1
ATOM 1342 N N . SER A 1 162 ? 13.798 -1.628 -31.165 1.00 91.00 162 SER A N 1
ATOM 1343 C CA . SER A 1 162 ? 13.602 -1.439 -32.606 1.00 91.00 162 SER A CA 1
ATOM 1344 C C . SER A 1 162 ? 14.852 -1.814 -33.401 1.00 91.00 162 SER A C 1
ATOM 1346 O O . SER A 1 162 ? 15.961 -1.793 -32.868 1.00 91.00 162 SER A O 1
ATOM 1348 N N . GLU A 1 163 ? 14.690 -2.070 -34.704 1.00 89.81 163 GLU A N 1
ATOM 1349 C CA . GLU A 1 163 ? 15.802 -2.391 -35.619 1.00 89.81 163 GLU A CA 1
ATOM 1350 C C . GLU A 1 163 ? 16.899 -1.305 -35.660 1.00 89.81 163 GLU A C 1
ATOM 1352 O O . GLU A 1 163 ? 18.043 -1.590 -36.018 1.00 89.81 163 GLU A O 1
ATOM 1357 N N . GLU A 1 164 ? 16.571 -0.062 -35.271 1.00 91.38 164 GLU A N 1
ATOM 1358 C CA . GLU A 1 164 ? 17.547 1.026 -35.112 1.00 91.38 164 GLU A CA 1
ATOM 1359 C C . GLU A 1 164 ? 18.606 0.693 -34.052 1.00 91.38 164 GLU A C 1
ATOM 1361 O O . GLU A 1 164 ? 19.776 1.045 -34.211 1.00 91.38 164 GLU A O 1
ATOM 1366 N N . PHE A 1 165 ? 18.188 0.055 -32.960 1.00 92.44 165 PHE A N 1
ATOM 1367 C CA . PHE A 1 165 ? 19.019 -0.193 -31.788 1.00 92.44 165 PHE A CA 1
ATOM 1368 C C . PHE A 1 165 ? 19.627 -1.585 -31.771 1.00 92.44 165 PHE A C 1
ATOM 1370 O O . PHE A 1 165 ? 20.709 -1.738 -31.214 1.00 92.44 165 PHE A O 1
ATOM 1377 N N . GLY A 1 166 ? 18.981 -2.576 -32.376 1.00 92.69 166 GLY A N 1
ATOM 1378 C CA . GLY A 1 166 ? 19.438 -3.957 -32.320 1.00 92.69 166 GLY A CA 1
ATOM 1379 C C . GLY A 1 166 ? 18.566 -4.908 -33.124 1.00 92.69 166 GLY A C 1
ATOM 1380 O O . GLY A 1 166 ? 17.623 -4.496 -33.797 1.00 92.69 166 GLY A O 1
ATOM 1381 N N . VAL A 1 167 ? 18.899 -6.191 -33.065 1.00 92.19 167 VAL A N 1
ATOM 1382 C CA . VAL A 1 167 ? 18.166 -7.275 -33.729 1.00 92.19 167 VAL A CA 1
ATOM 1383 C C . VAL A 1 167 ? 18.097 -8.491 -32.815 1.00 92.19 167 VAL A C 1
ATOM 1385 O O . VAL A 1 167 ? 19.016 -8.725 -32.034 1.00 92.19 167 VAL A O 1
ATOM 1388 N N . CYS A 1 168 ? 17.026 -9.276 -32.918 1.00 91.00 168 CYS A N 1
ATOM 1389 C CA . CYS A 1 168 ? 16.947 -10.550 -32.209 1.00 91.00 168 CYS A CA 1
ATOM 1390 C C . CYS A 1 168 ? 17.909 -11.570 -32.835 1.00 91.00 168 CYS A C 1
ATOM 1392 O O . CYS A 1 168 ? 17.957 -11.709 -34.061 1.00 91.00 168 CYS A O 1
ATOM 1394 N N . ASP A 1 169 ? 18.661 -12.278 -31.998 1.00 91.00 169 ASP A N 1
ATOM 1395 C CA . ASP A 1 169 ? 19.490 -13.404 -32.418 1.00 91.00 169 ASP A CA 1
ATOM 1396 C C . ASP A 1 169 ? 18.656 -14.679 -32.671 1.00 91.00 169 ASP A C 1
ATOM 1398 O O . ASP A 1 169 ? 17.425 -14.682 -32.599 1.00 91.00 169 ASP A O 1
ATOM 1402 N N . GLU A 1 170 ? 19.331 -15.783 -33.003 1.00 88.31 170 GLU A N 1
ATOM 1403 C CA . GLU A 1 170 ? 18.689 -17.078 -33.276 1.00 88.31 170 GLU A CA 1
ATOM 1404 C C . GLU A 1 170 ? 17.998 -17.691 -32.043 1.00 88.31 170 GLU A C 1
ATOM 1406 O O . GLU A 1 170 ? 17.131 -18.555 -32.190 1.00 88.31 170 GLU A O 1
ATOM 1411 N N . GLU A 1 171 ? 18.359 -17.241 -30.840 1.00 88.56 171 GLU A N 1
ATOM 1412 C CA . GLU A 1 171 ? 17.779 -17.665 -29.564 1.00 88.56 171 GLU A CA 1
ATOM 1413 C C . GLU A 1 171 ? 16.624 -16.749 -29.122 1.00 88.56 171 GLU A C 1
ATOM 1415 O O . GLU A 1 171 ? 15.904 -17.072 -28.177 1.00 88.56 171 GLU A O 1
ATOM 1420 N N . GLY A 1 172 ? 16.391 -15.652 -29.851 1.00 83.50 172 GLY A N 1
ATOM 1421 C CA . GLY A 1 172 ? 15.346 -14.670 -29.581 1.00 83.50 172 GLY A CA 1
ATOM 1422 C C . GLY A 1 172 ? 15.775 -13.541 -28.645 1.00 83.50 172 GLY A C 1
ATOM 1423 O O . GLY A 1 172 ? 14.924 -12.742 -28.265 1.00 83.50 172 GLY A O 1
ATOM 1424 N N . ASN A 1 173 ? 17.058 -13.433 -28.288 1.00 86.56 173 ASN A N 1
ATOM 1425 C CA . ASN A 1 173 ? 17.555 -12.344 -27.449 1.00 86.56 173 ASN A CA 1
ATOM 1426 C C . ASN A 1 173 ? 17.783 -11.090 -28.292 1.00 86.56 173 ASN A C 1
ATOM 1428 O O . ASN A 1 173 ? 18.410 -11.153 -29.351 1.00 86.56 173 ASN A O 1
ATOM 1432 N N . PHE A 1 174 ? 17.329 -9.932 -27.816 1.00 89.25 174 PHE A N 1
ATOM 1433 C CA . PHE A 1 174 ? 17.603 -8.665 -28.485 1.00 89.25 174 PHE A CA 1
ATOM 1434 C C . PHE A 1 174 ? 19.066 -8.242 -28.289 1.00 89.25 174 PHE A C 1
ATOM 1436 O O . PHE A 1 174 ? 19.501 -7.927 -27.181 1.00 89.25 174 PHE A O 1
ATOM 1443 N N . VAL A 1 175 ? 19.832 -8.203 -29.379 1.00 91.94 175 VAL A N 1
ATOM 1444 C CA . VAL A 1 175 ? 21.246 -7.818 -29.384 1.00 91.94 175 VAL A CA 1
ATOM 1445 C C . VAL A 1 175 ? 21.388 -6.392 -29.901 1.00 91.94 175 VAL A C 1
ATOM 1447 O O . VAL A 1 175 ? 21.110 -6.107 -31.067 1.00 91.94 175 VAL A O 1
ATOM 1450 N N . VAL A 1 176 ? 21.852 -5.493 -29.031 1.00 93.19 176 VAL A N 1
ATOM 1451 C CA . VAL A 1 176 ? 22.079 -4.077 -29.351 1.00 93.19 176 VAL A CA 1
ATOM 1452 C C . VAL A 1 176 ? 23.294 -3.922 -30.274 1.00 93.19 176 VAL A C 1
ATOM 1454 O O . VAL A 1 176 ? 24.358 -4.493 -30.019 1.00 93.19 176 VAL A O 1
ATOM 1457 N N . HIS A 1 177 ? 23.166 -3.108 -31.325 1.00 93.12 177 HIS A N 1
ATOM 1458 C CA . HIS A 1 177 ? 24.286 -2.734 -32.191 1.00 93.12 177 HIS A CA 1
ATOM 1459 C C . HIS A 1 177 ? 25.354 -2.012 -31.367 1.00 93.12 177 HIS A C 1
ATOM 1461 O O . HIS A 1 177 ? 25.058 -1.051 -30.655 1.00 93.12 177 HIS A O 1
ATOM 1467 N N . TYR A 1 178 ? 26.612 -2.442 -31.473 1.00 92.06 178 TYR A N 1
ATOM 1468 C CA . TYR A 1 178 ? 27.700 -1.953 -30.617 1.00 92.06 178 TYR A CA 1
ATOM 1469 C C . TYR A 1 178 ? 27.859 -0.421 -30.648 1.00 92.06 178 TYR A C 1
ATOM 1471 O O . TYR A 1 178 ? 28.109 0.218 -29.625 1.00 92.06 178 TYR A O 1
ATOM 1479 N N . GLU A 1 179 ? 27.680 0.199 -31.813 1.00 94.56 179 GLU A N 1
ATOM 1480 C CA . GLU A 1 179 ? 27.742 1.650 -31.994 1.00 94.56 179 GLU A CA 1
ATOM 1481 C C . GLU A 1 179 ? 26.566 2.406 -31.353 1.00 94.56 179 GLU A C 1
ATOM 1483 O O . GLU A 1 179 ? 26.665 3.613 -31.121 1.00 94.56 179 GLU A O 1
ATOM 1488 N N . LYS A 1 180 ? 25.470 1.708 -31.038 1.00 94.62 180 LYS A N 1
ATOM 1489 C CA . LYS A 1 180 ? 24.255 2.250 -30.422 1.00 94.62 180 LYS A CA 1
ATOM 1490 C C . LYS A 1 180 ? 24.177 2.028 -28.914 1.00 94.62 180 LYS A C 1
ATOM 1492 O O . LYS A 1 180 ? 23.340 2.667 -28.282 1.00 94.62 180 LYS A O 1
ATOM 1497 N N . THR A 1 181 ? 25.064 1.233 -28.311 1.00 92.25 181 THR A N 1
ATOM 1498 C CA . THR A 1 181 ? 25.032 0.878 -26.878 1.00 92.25 181 THR A CA 1
ATOM 1499 C C . THR A 1 181 ? 24.877 2.082 -25.946 1.00 92.25 181 THR A C 1
ATOM 1501 O O . THR A 1 181 ? 24.007 2.089 -25.081 1.00 92.25 181 THR A O 1
ATOM 1504 N N . ASN A 1 182 ? 25.667 3.144 -26.134 1.00 92.69 182 ASN A N 1
ATOM 1505 C CA . ASN A 1 182 ? 25.578 4.330 -25.270 1.00 92.69 182 ASN A CA 1
ATOM 1506 C C . ASN A 1 182 ? 24.248 5.084 -25.438 1.00 92.69 182 ASN A C 1
ATOM 1508 O O . ASN A 1 182 ? 23.700 5.600 -24.464 1.00 92.69 182 ASN A O 1
ATOM 1512 N N . GLU A 1 183 ? 23.731 5.160 -26.667 1.00 94.12 183 GLU A N 1
ATOM 1513 C CA . GLU A 1 183 ? 22.442 5.798 -26.947 1.00 94.12 183 GLU A CA 1
ATOM 1514 C C . GLU A 1 183 ? 21.289 4.967 -26.363 1.00 94.12 183 GLU A C 1
ATOM 1516 O O . GLU A 1 183 ? 20.382 5.532 -25.749 1.00 94.12 183 GLU A O 1
ATOM 1521 N N . PHE A 1 184 ? 21.365 3.638 -26.488 1.00 92.88 184 PHE A N 1
ATOM 1522 C CA . PHE A 1 184 ? 20.427 2.688 -25.894 1.00 92.88 184 PHE A CA 1
ATOM 1523 C C . PHE A 1 184 ? 20.370 2.852 -24.373 1.00 92.88 184 PHE A C 1
ATOM 1525 O O . PHE A 1 184 ? 19.309 3.151 -23.830 1.00 92.88 184 PHE A O 1
ATOM 1532 N N . LEU A 1 185 ? 21.518 2.755 -23.691 1.00 90.81 185 LEU A N 1
ATOM 1533 C CA . LEU A 1 185 ? 21.605 2.889 -22.234 1.00 90.81 185 LEU A CA 1
ATOM 1534 C C . LEU A 1 185 ? 21.100 4.256 -21.761 1.00 90.81 185 LEU A C 1
ATOM 1536 O O . LEU A 1 185 ? 20.346 4.340 -20.796 1.00 90.81 185 LEU A O 1
ATOM 1540 N N . SER A 1 186 ? 21.457 5.335 -22.464 1.00 91.94 186 SER A N 1
ATOM 1541 C CA . SER A 1 186 ? 20.979 6.677 -22.122 1.00 91.94 186 SER A CA 1
ATOM 1542 C C . SER A 1 186 ? 19.456 6.796 -22.229 1.00 91.94 186 SER A C 1
ATOM 1544 O O . SER A 1 186 ? 18.830 7.392 -21.348 1.00 91.94 186 SER A O 1
ATOM 1546 N N . LYS A 1 187 ? 18.846 6.225 -23.277 1.00 92.31 187 LYS A N 1
ATOM 1547 C CA . LYS A 1 187 ? 17.385 6.195 -23.432 1.00 92.31 187 LYS A CA 1
ATOM 1548 C C . LYS A 1 187 ? 16.726 5.293 -22.385 1.00 92.31 187 LYS A C 1
ATOM 1550 O O . LYS A 1 187 ? 15.715 5.701 -21.824 1.00 92.31 187 LYS A O 1
ATOM 1555 N N . TYR A 1 188 ? 17.307 4.134 -22.079 1.00 90.38 188 TYR A N 1
ATOM 1556 C CA . TYR A 1 188 ? 16.824 3.227 -21.035 1.00 90.38 188 TYR A CA 1
ATOM 1557 C C . TYR A 1 188 ? 16.782 3.907 -19.667 1.00 90.38 188 TYR A C 1
ATOM 1559 O O . TYR A 1 188 ? 15.714 4.013 -19.066 1.00 90.38 188 TYR A O 1
ATOM 1567 N N . ILE A 1 189 ? 17.909 4.476 -19.228 1.00 89.81 189 ILE A N 1
ATOM 1568 C CA . ILE A 1 189 ? 18.011 5.201 -17.953 1.00 89.81 189 ILE A CA 1
ATOM 1569 C C . ILE A 1 189 ? 16.979 6.326 -17.891 1.00 89.81 189 ILE A C 1
ATOM 1571 O O . ILE A 1 189 ? 16.321 6.508 -16.870 1.00 89.81 189 ILE A O 1
ATOM 1575 N N . LYS A 1 190 ? 16.794 7.068 -18.989 1.00 91.44 190 LYS A N 1
ATOM 1576 C CA . LYS A 1 190 ? 15.785 8.125 -19.042 1.00 91.44 190 LYS A CA 1
ATOM 1577 C C . LYS A 1 190 ? 14.376 7.580 -18.803 1.00 91.44 190 LYS A C 1
ATOM 1579 O O . LYS A 1 190 ? 13.649 8.155 -18.006 1.00 91.44 190 LYS A O 1
ATOM 1584 N N . ILE A 1 191 ? 13.997 6.480 -19.453 1.00 89.81 191 ILE A N 1
ATOM 1585 C CA . ILE A 1 191 ? 12.664 5.895 -19.268 1.00 89.81 191 ILE A CA 1
ATOM 1586 C C . ILE A 1 191 ? 12.478 5.395 -17.830 1.00 89.81 191 ILE A C 1
ATOM 1588 O O . ILE A 1 191 ? 11.423 5.627 -17.239 1.00 89.81 191 ILE A O 1
ATOM 1592 N N . VAL A 1 192 ? 13.489 4.743 -17.249 1.00 90.00 192 VAL A N 1
ATOM 1593 C CA . VAL A 1 192 ? 13.448 4.297 -15.847 1.00 90.00 192 VAL A CA 1
ATOM 1594 C C . VAL A 1 192 ? 13.288 5.491 -14.900 1.00 90.00 192 VAL A C 1
ATOM 1596 O O . VAL A 1 192 ? 12.431 5.447 -14.018 1.00 90.00 192 VAL A O 1
ATOM 1599 N N . ASN A 1 193 ? 14.023 6.583 -15.122 1.00 91.50 193 ASN A N 1
ATOM 1600 C CA . ASN A 1 193 ? 13.892 7.816 -14.340 1.00 91.50 193 ASN A CA 1
ATOM 1601 C C . ASN A 1 193 ? 12.508 8.460 -14.500 1.00 91.50 193 ASN A C 1
ATOM 1603 O O . ASN A 1 193 ? 11.901 8.840 -13.504 1.00 91.50 193 ASN A O 1
ATOM 1607 N N . ASP A 1 194 ? 11.964 8.523 -15.720 1.00 92.56 194 ASP A N 1
ATOM 1608 C CA . ASP A 1 194 ? 10.619 9.056 -15.972 1.00 92.56 194 ASP A CA 1
ATOM 1609 C C . ASP A 1 194 ? 9.550 8.226 -15.219 1.00 92.56 194 ASP A C 1
ATOM 1611 O O . ASP A 1 194 ? 8.568 8.761 -14.692 1.00 92.56 194 ASP A O 1
ATOM 1615 N N . LYS A 1 195 ? 9.739 6.90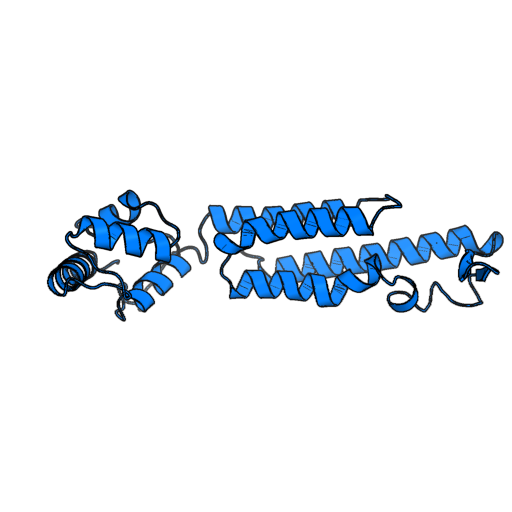0 -15.124 1.00 92.19 195 LYS A N 1
ATOM 1616 C CA . LYS A 1 195 ? 8.879 6.003 -14.331 1.00 92.19 195 LYS A CA 1
ATOM 1617 C C . LYS A 1 195 ? 9.038 6.230 -12.829 1.00 92.19 195 LYS A C 1
ATOM 1619 O O . LYS A 1 195 ? 8.030 6.246 -12.119 1.00 92.19 195 LYS A O 1
ATOM 1624 N N . GLU A 1 196 ? 10.264 6.429 -12.352 1.00 94.56 196 GLU A N 1
ATOM 1625 C CA . GLU A 1 196 ? 10.538 6.764 -10.955 1.00 94.56 196 GLU A CA 1
ATOM 1626 C C . GLU A 1 196 ? 9.878 8.097 -10.569 1.00 94.56 196 GLU A C 1
ATOM 1628 O O . GLU A 1 196 ? 9.173 8.172 -9.560 1.00 94.56 196 GLU A O 1
ATOM 1633 N N . GLU A 1 197 ? 10.049 9.143 -11.379 1.00 94.94 197 GLU A N 1
ATOM 1634 C CA . GLU A 1 197 ? 9.423 10.449 -11.160 1.00 94.94 197 GLU A CA 1
ATOM 1635 C C . GLU A 1 197 ? 7.898 10.339 -11.166 1.00 94.94 197 GLU A C 1
ATOM 1637 O O . GLU A 1 197 ? 7.249 10.828 -10.240 1.00 94.94 197 GLU A O 1
ATOM 1642 N N . SER A 1 198 ? 7.315 9.614 -12.127 1.00 95.50 198 SER A N 1
ATOM 1643 C CA . SER A 1 198 ? 5.868 9.375 -12.162 1.00 95.50 198 SER A CA 1
ATOM 1644 C C . SER A 1 198 ? 5.361 8.682 -10.893 1.00 95.50 198 SER A C 1
ATOM 1646 O O . SER A 1 198 ? 4.308 9.051 -10.362 1.00 95.50 198 SER A O 1
ATOM 1648 N N . PHE A 1 199 ? 6.110 7.706 -10.368 1.00 95.69 199 PHE A N 1
ATOM 1649 C CA . PHE A 1 199 ? 5.773 7.046 -9.109 1.00 95.69 199 PHE A CA 1
ATOM 1650 C C . PHE A 1 199 ? 5.857 8.018 -7.926 1.00 95.69 199 PHE A C 1
ATOM 1652 O O . PHE A 1 199 ? 4.928 8.083 -7.115 1.00 95.69 199 PHE A O 1
ATOM 1659 N N . LYS A 1 200 ? 6.928 8.816 -7.837 1.00 94.75 200 LYS A N 1
ATOM 1660 C CA . LYS A 1 200 ? 7.096 9.837 -6.791 1.00 94.75 200 LYS A CA 1
ATOM 1661 C C . LYS A 1 200 ? 5.951 10.850 -6.822 1.00 94.75 200 LYS A C 1
ATOM 1663 O O . LYS A 1 200 ? 5.357 11.134 -5.782 1.00 94.75 200 LYS A O 1
ATOM 1668 N N . GLU A 1 201 ? 5.577 11.338 -8.001 1.00 95.00 201 GLU A N 1
ATOM 1669 C CA . GLU A 1 201 ? 4.439 12.240 -8.188 1.00 95.00 201 GLU A CA 1
ATOM 1670 C C . GLU A 1 201 ? 3.112 11.592 -7.792 1.00 95.00 201 GLU A C 1
ATOM 1672 O O . GLU A 1 201 ? 2.300 12.220 -7.108 1.00 95.00 201 GLU A O 1
ATOM 1677 N N . PHE A 1 202 ? 2.881 10.334 -8.181 1.00 96.00 202 PHE A N 1
ATOM 1678 C CA . PHE A 1 202 ? 1.706 9.575 -7.759 1.00 96.00 202 PHE A CA 1
ATOM 1679 C C . PHE A 1 202 ? 1.623 9.501 -6.233 1.00 96.00 202 PHE A C 1
ATOM 1681 O O . PHE A 1 202 ? 0.553 9.761 -5.665 1.00 96.00 202 PHE A O 1
ATOM 1688 N N . MET A 1 203 ? 2.743 9.199 -5.573 1.00 94.88 203 MET A N 1
ATOM 1689 C CA . MET A 1 203 ? 2.801 9.103 -4.122 1.00 94.88 203 MET A CA 1
ATOM 1690 C C . MET A 1 203 ? 2.530 10.461 -3.475 1.00 94.88 203 MET A C 1
ATOM 1692 O O . MET A 1 203 ? 1.605 10.573 -2.676 1.00 94.88 203 MET A O 1
ATOM 1696 N N . ILE A 1 204 ? 3.229 11.523 -3.878 1.00 90.38 204 ILE A N 1
ATOM 1697 C CA . ILE A 1 204 ? 3.006 12.877 -3.351 1.00 90.38 204 ILE A CA 1
ATOM 1698 C C . ILE A 1 204 ? 1.556 13.320 -3.588 1.00 90.38 204 ILE A C 1
ATOM 1700 O O . ILE A 1 204 ? 0.895 13.804 -2.677 1.00 90.38 204 ILE A O 1
ATOM 1704 N N . LYS A 1 205 ? 0.992 13.117 -4.779 1.00 89.56 205 LYS A N 1
ATOM 1705 C CA . LYS A 1 205 ? -0.376 13.553 -5.096 1.00 89.56 205 LYS A CA 1
ATOM 1706 C C . LYS A 1 205 ? -1.438 12.891 -4.217 1.00 89.56 205 LYS A C 1
ATOM 1708 O O . LYS A 1 205 ? -2.409 13.546 -3.843 1.00 89.56 205 LYS A O 1
ATOM 1713 N N . ASN A 1 206 ? -1.288 11.602 -3.917 1.00 88.56 206 ASN A N 1
ATOM 1714 C CA . ASN A 1 206 ? -2.286 10.843 -3.156 1.00 88.56 206 ASN A CA 1
ATOM 1715 C C . ASN A 1 206 ? -2.020 10.855 -1.645 1.00 88.56 206 ASN A C 1
ATOM 1717 O O . ASN A 1 206 ? -2.941 10.642 -0.855 1.00 88.56 206 ASN A O 1
ATOM 1721 N N . PHE A 1 207 ? -0.776 11.123 -1.251 1.00 87.00 207 PHE A N 1
ATOM 1722 C CA . PHE A 1 207 ? -0.268 10.881 0.092 1.00 87.00 207 PHE A CA 1
ATOM 1723 C C . PHE A 1 207 ? 0.592 12.050 0.622 1.00 87.00 207 PHE A C 1
ATOM 1725 O O . PHE A 1 207 ? 1.340 11.871 1.577 1.00 87.00 207 PHE A O 1
ATOM 1732 N N . SER A 1 208 ? 0.473 13.255 0.042 1.00 74.25 208 SER A N 1
ATOM 1733 C CA . SER A 1 208 ? 1.257 14.468 0.375 1.00 74.25 208 SER A CA 1
ATOM 1734 C C . SER A 1 208 ? 1.238 14.851 1.846 1.00 74.25 208 SER A C 1
ATOM 1736 O O . SER A 1 208 ? 2.208 15.395 2.347 1.00 74.25 208 SER A O 1
ATOM 1738 N N . GLU A 1 209 ? 0.164 14.543 2.571 1.00 67.06 209 GLU A N 1
ATOM 1739 C CA . GLU A 1 209 ? 0.076 14.773 4.020 1.00 67.06 209 GLU A CA 1
ATOM 1740 C C . GLU A 1 209 ? 1.072 13.918 4.843 1.00 67.06 209 GLU A C 1
ATOM 1742 O O . GLU A 1 209 ? 1.084 13.987 6.084 1.00 67.06 209 GLU A O 1
ATOM 1747 N N . TYR A 1 210 ? 1.841 13.049 4.173 1.00 64.00 210 TYR A N 1
ATOM 1748 C CA . TYR A 1 210 ? 2.794 12.099 4.752 1.00 64.00 210 TYR A CA 1
ATOM 1749 C C . TYR A 1 210 ? 4.244 12.343 4.309 1.00 64.00 210 TYR A C 1
ATOM 1751 O O . TYR A 1 210 ? 5.118 11.691 4.874 1.00 64.00 210 TYR A O 1
ATOM 1759 N N . PHE A 1 211 ? 4.486 13.267 3.370 1.00 55.50 211 PHE A N 1
ATOM 1760 C CA . PHE A 1 211 ? 5.814 13.679 2.902 1.00 55.50 211 PHE A CA 1
ATOM 1761 C C . PHE A 1 211 ? 6.189 15.071 3.423 1.00 55.50 211 PHE A C 1
ATOM 1763 O O . PHE A 1 211 ? 5.277 15.914 3.584 1.00 55.50 211 PHE A O 1
#

Secondary structure (DSSP, 8-state):
-B-HHHHHHHHHHHHHTTEETTEE--SHHHHHHHHHHHHTS-HHHHHHHTSTT----SBHHHHHHHHHHHTS-SB-SSS----BSS-HHHHHHHHHHHHHHHHHHT---S-HHHHHHHHHHHHHTTTTTS-HHHHHHHHHHHHHHHSHHHH-HHHH-TTTSSTTTEEE-TTS-EEE-GGGHHHHHHHHHHHHHHHHHHHHHHHHHHHGGG-

Radius of gyration: 24.88 Å; chains: 1; bounding box: 55×40×66 Å

Foldseek 3Di:
DFQLCVLLVLLVVCCVVLDAPNDGDPDSLVSLVVLCLQLVHDSVLSVQSNDPPRPHAQADSSQVSSCVRRVHHRDDPPDDDPRHNADPQQLVLLVVLLVLVVVLLVDPDPVNVVSVVVSVVSLVVCCSVHPVVVSVVLVVCCVVQPPCVRVPVCVNPVVLQDPVFFDQDPVRDTDGDPVCVVVSVVVVNVVSVVSSVVSVCVCCVVPVVSD

pLDDT: mean 88.76, std 8.75, range [49.41, 96.75]